Protein AF-A0A8B6BQ21-F1 (afdb_monomer)

Radius of gyration: 28.45 Å; Cα contacts (8 Å, |Δi|>4): 346; chains: 1; bounding box: 55×52×78 Å

InterPro domains:
  IPR000571 Zinc finger, CCCH-type [PS50103] (100-128)

Structure (mmCIF, N/CA/C/O backbone):
data_AF-A0A8B6BQ21-F1
#
_entry.id   AF-A0A8B6BQ21-F1
#
loop_
_atom_site.group_PDB
_atom_site.id
_atom_site.type_symbol
_atom_site.label_atom_id
_atom_site.label_alt_id
_atom_site.label_comp_id
_atom_site.label_asym_id
_atom_site.label_entity_id
_atom_site.label_seq_id
_atom_site.pdbx_PDB_ins_code
_atom_site.Cartn_x
_atom_site.Cartn_y
_atom_site.Cartn_z
_atom_site.occupancy
_atom_site.B_iso_or_equiv
_atom_site.auth_seq_id
_atom_site.auth_comp_id
_atom_site.auth_asym_id
_atom_site.auth_atom_id
_atom_site.pdbx_PDB_model_num
ATOM 1 N N . ALA A 1 1 ? -13.866 -18.174 23.672 1.00 59.56 1 ALA A N 1
ATOM 2 C CA . ALA A 1 1 ? -14.665 -16.962 23.942 1.00 59.56 1 ALA A CA 1
ATOM 3 C C . ALA A 1 1 ? -16.094 -17.328 24.357 1.00 59.56 1 ALA A C 1
ATOM 5 O O . ALA A 1 1 ? -16.694 -18.192 23.729 1.00 59.56 1 ALA A O 1
ATOM 6 N N . THR A 1 2 ? -16.643 -16.671 25.384 1.00 74.62 2 THR A N 1
ATOM 7 C CA . THR A 1 2 ? -17.992 -16.917 25.958 1.00 74.62 2 THR A CA 1
ATOM 8 C C . THR A 1 2 ? -19.104 -16.117 25.250 1.00 74.62 2 THR A C 1
ATOM 10 O O . THR A 1 2 ? -20.215 -15.981 25.756 1.00 74.62 2 THR A O 1
ATOM 13 N N . ASP A 1 3 ? -18.819 -15.568 24.064 1.00 83.31 3 ASP A N 1
ATOM 14 C CA . ASP A 1 3 ? -19.678 -14.594 23.371 1.00 83.31 3 ASP A CA 1
ATOM 15 C C . ASP A 1 3 ? -21.062 -15.127 22.999 1.00 83.31 3 ASP A C 1
ATOM 17 O O . ASP A 1 3 ? -22.027 -14.365 22.994 1.00 83.31 3 ASP A O 1
ATOM 21 N N . GLY A 1 4 ? -21.170 -16.428 22.715 1.00 82.62 4 GLY A N 1
ATOM 22 C CA . GLY A 1 4 ? -22.443 -17.069 22.376 1.00 82.62 4 GLY A CA 1
ATOM 23 C C . GLY A 1 4 ? -23.450 -17.070 23.528 1.00 82.62 4 GLY A C 1
ATOM 24 O O . GLY A 1 4 ? -24.649 -17.107 23.284 1.00 82.62 4 GLY A O 1
ATOM 25 N N . SER A 1 5 ? -22.980 -16.974 24.774 1.00 84.00 5 SER A N 1
ATOM 26 C CA . SER A 1 5 ? -23.841 -17.019 25.959 1.00 84.00 5 SER A CA 1
ATOM 27 C C . SER A 1 5 ? -24.333 -15.638 26.393 1.00 84.00 5 SER A C 1
ATOM 29 O O . SER A 1 5 ? -25.352 -15.547 27.068 1.00 84.00 5 SER A O 1
ATOM 31 N N . ILE A 1 6 ? -23.644 -14.557 26.006 1.00 83.56 6 ILE A N 1
ATOM 32 C CA . ILE A 1 6 ? -23.925 -13.185 26.473 1.00 83.56 6 ILE A CA 1
ATOM 33 C C . ILE A 1 6 ? -25.391 -12.766 26.265 1.00 83.56 6 ILE A C 1
ATOM 35 O O . ILE A 1 6 ? -25.989 -12.283 27.229 1.00 83.56 6 ILE A O 1
ATOM 39 N N . PRO A 1 7 ? -26.021 -12.991 25.091 1.00 81.31 7 PRO A N 1
ATOM 40 C CA . PRO A 1 7 ? -27.421 -12.613 24.882 1.00 81.31 7 PRO A CA 1
ATOM 41 C C . PRO A 1 7 ? -28.401 -13.319 25.831 1.00 81.31 7 PRO A C 1
ATOM 43 O O . PRO A 1 7 ? -29.474 -12.791 26.103 1.00 81.31 7 PRO A O 1
ATOM 46 N N . HIS A 1 8 ? -28.034 -14.497 26.342 1.00 85.69 8 HIS A N 1
ATOM 47 C CA . HIS A 1 8 ? -28.877 -15.320 27.210 1.00 85.69 8 HIS A CA 1
ATOM 48 C C . HIS A 1 8 ? -28.693 -15.021 28.702 1.00 85.69 8 HIS A C 1
ATOM 50 O O . HIS A 1 8 ? -29.512 -15.442 29.514 1.00 85.69 8 HIS A O 1
ATOM 56 N N . LEU A 1 9 ? -27.625 -14.311 29.079 1.00 85.06 9 LEU A N 1
ATOM 57 C CA . LEU A 1 9 ? -27.298 -14.034 30.480 1.00 85.06 9 LEU A CA 1
ATOM 58 C C . LEU A 1 9 ? -28.033 -12.806 31.040 1.00 85.06 9 LEU A C 1
ATOM 60 O O . LEU A 1 9 ? -28.038 -12.616 32.252 1.00 85.06 9 LEU A O 1
ATOM 64 N N . TYR A 1 10 ? -28.637 -11.971 30.183 1.00 85.25 10 TYR A N 1
ATOM 65 C CA . TYR A 1 10 ? -29.363 -10.745 30.562 1.00 85.25 10 TYR A CA 1
ATOM 66 C C . TYR A 1 10 ? -28.585 -9.801 31.506 1.00 85.25 10 TYR A C 1
ATOM 68 O O . TYR A 1 10 ? -29.173 -9.025 32.262 1.00 85.25 10 TYR A O 1
ATOM 76 N N . ILE A 1 11 ? -27.250 -9.839 31.452 1.00 89.19 11 ILE A N 1
ATOM 77 C CA . ILE A 1 11 ? -26.377 -8.952 32.226 1.00 89.19 11 ILE A CA 1
ATOM 78 C C . ILE A 1 11 ? -26.377 -7.584 31.547 1.00 89.19 11 ILE A C 1
ATOM 80 O O . ILE A 1 11 ? -26.062 -7.478 30.368 1.00 89.19 11 ILE A O 1
ATOM 84 N N . ASN A 1 12 ? -26.724 -6.534 32.287 1.00 90.88 12 ASN A N 1
ATOM 85 C CA . ASN A 1 12 ? -26.723 -5.144 31.806 1.00 90.88 12 ASN A CA 1
ATOM 86 C C . ASN A 1 12 ? -26.352 -4.119 32.900 1.00 90.88 12 ASN A C 1
ATOM 88 O O . ASN A 1 12 ? -26.408 -2.916 32.657 1.00 90.88 12 ASN A O 1
ATOM 92 N N . ASN A 1 13 ? -25.991 -4.585 34.102 1.00 90.81 13 ASN A N 1
ATOM 93 C CA . ASN A 1 13 ? -25.587 -3.782 35.260 1.00 90.81 13 ASN A CA 1
ATOM 94 C C . ASN A 1 13 ? -24.117 -3.999 35.663 1.00 90.81 13 ASN A C 1
ATOM 96 O O . ASN A 1 13 ? -23.739 -3.635 36.778 1.00 90.81 13 ASN A O 1
ATOM 100 N N . ALA A 1 14 ? -23.293 -4.595 34.797 1.00 93.00 14 ALA A N 1
ATOM 101 C CA . ALA A 1 14 ? -21.871 -4.770 35.071 1.00 93.00 14 ALA A CA 1
ATOM 102 C C . ALA A 1 14 ? -21.186 -3.403 35.186 1.00 93.00 14 ALA A C 1
ATOM 104 O O . ALA A 1 14 ? -21.431 -2.516 34.375 1.00 93.00 14 ALA A O 1
ATOM 105 N N . THR A 1 15 ? -20.315 -3.236 36.176 1.00 92.56 15 THR A N 1
ATOM 106 C CA . THR A 1 15 ? -19.519 -2.010 36.353 1.00 92.56 15 THR A CA 1
ATOM 107 C C . THR A 1 15 ? -18.165 -2.101 35.652 1.00 92.56 15 THR A C 1
ATOM 109 O O . THR A 1 15 ? -17.602 -1.083 35.258 1.00 92.56 15 THR A O 1
ATOM 112 N N . THR A 1 16 ? -17.674 -3.326 35.441 1.00 93.50 16 THR A N 1
ATOM 113 C CA . THR A 1 16 ? -16.378 -3.601 34.822 1.00 93.50 16 THR A CA 1
ATOM 114 C C . THR A 1 16 ? -16.477 -4.753 33.830 1.00 93.50 16 THR A C 1
ATOM 116 O O . THR A 1 16 ? -17.093 -5.778 34.123 1.00 93.50 16 THR A O 1
ATOM 119 N N . ILE A 1 17 ? -15.815 -4.616 32.681 1.00 93.31 17 ILE A N 1
ATOM 120 C CA . ILE A 1 17 ? -15.591 -5.706 31.722 1.00 93.31 17 ILE A CA 1
ATOM 121 C C . ILE A 1 17 ? -14.093 -5.854 31.481 1.00 93.31 17 ILE A C 1
ATOM 123 O O . ILE A 1 17 ? -13.399 -4.864 31.267 1.00 93.31 17 ILE A O 1
ATOM 127 N N . ILE A 1 18 ? -13.604 -7.094 31.468 1.00 93.00 18 ILE A N 1
ATOM 128 C CA . ILE A 1 18 ? -12.223 -7.418 31.104 1.00 93.00 18 ILE A CA 1
ATOM 129 C C . ILE A 1 18 ? -12.245 -8.241 29.817 1.00 93.00 18 ILE A C 1
ATOM 131 O O . ILE A 1 18 ? -12.784 -9.346 29.773 1.00 93.00 18 ILE A O 1
ATOM 135 N N . HIS A 1 19 ? -11.659 -7.694 28.760 1.00 90.62 19 HIS A N 1
ATOM 136 C CA . HIS A 1 19 ? -11.469 -8.358 27.480 1.00 90.62 19 HIS A CA 1
ATOM 137 C C . HIS A 1 19 ? -10.100 -9.043 27.497 1.00 90.62 19 HIS A C 1
ATOM 139 O O . HIS A 1 19 ? -9.080 -8.383 27.313 1.00 90.62 19 HIS A O 1
ATOM 145 N N . TYR A 1 20 ? -10.084 -10.354 27.758 1.00 86.75 20 TYR A N 1
ATOM 146 C CA . TYR A 1 20 ? -8.868 -11.169 27.640 1.00 86.75 20 TYR A CA 1
ATOM 147 C C . TYR A 1 20 ? -8.461 -11.385 26.176 1.00 86.75 20 TYR A C 1
ATOM 149 O O . TYR A 1 20 ? -7.281 -11.360 25.852 1.00 86.75 20 TYR A O 1
ATOM 157 N N . ASP A 1 21 ? -9.450 -11.554 25.298 1.00 82.38 21 ASP A N 1
ATOM 158 C CA . ASP A 1 21 ? -9.293 -11.560 23.848 1.00 82.38 21 ASP A CA 1
ATOM 159 C C . ASP A 1 21 ? -10.139 -10.447 23.222 1.00 82.38 21 ASP A C 1
ATOM 161 O O . ASP A 1 21 ? -11.092 -9.937 23.829 1.00 82.38 21 ASP A O 1
ATOM 165 N N . LEU A 1 22 ? -9.814 -10.082 21.983 1.00 82.88 22 LEU A N 1
ATOM 166 C CA . LEU A 1 22 ? -10.709 -9.279 21.165 1.00 82.88 22 LEU A CA 1
ATOM 167 C C . LEU A 1 22 ? -11.552 -10.191 20.284 1.00 82.88 22 LEU A C 1
ATOM 169 O O . LEU A 1 22 ? -11.013 -11.087 19.635 1.00 82.88 22 LEU A O 1
ATOM 173 N N . PRO A 1 23 ? -12.872 -9.967 20.230 1.00 84.12 23 PRO A N 1
ATOM 174 C CA . PRO A 1 23 ? -13.714 -10.745 19.353 1.00 84.12 23 PRO A CA 1
ATOM 175 C C . PRO A 1 23 ? -13.426 -10.397 17.889 1.00 84.12 23 PRO A C 1
ATOM 177 O O . PRO A 1 23 ? -13.088 -9.264 17.547 1.00 84.12 23 PRO A O 1
ATOM 180 N N . ASP A 1 24 ? -13.671 -11.370 17.018 1.00 82.88 24 ASP A N 1
ATOM 181 C CA . ASP A 1 24 ? -13.516 -11.280 15.559 1.00 82.88 24 ASP A CA 1
ATOM 182 C C . ASP A 1 24 ? -14.398 -10.218 14.869 1.00 82.88 24 ASP A C 1
ATOM 184 O O . ASP A 1 24 ? -14.244 -9.945 13.679 1.00 82.88 24 ASP A O 1
ATOM 188 N N . SER A 1 25 ? -15.348 -9.618 15.589 1.00 85.50 25 SER A N 1
ATOM 189 C CA . SER A 1 25 ? -16.334 -8.705 15.023 1.00 85.50 25 SER A CA 1
ATOM 190 C C . SER A 1 25 ? -16.730 -7.596 15.991 1.00 85.50 25 SER A C 1
ATOM 192 O O . SER A 1 25 ? -16.887 -7.785 17.202 1.00 85.50 25 SER A O 1
ATOM 194 N N . LYS A 1 26 ? -16.984 -6.413 15.419 1.00 85.75 26 LYS A N 1
ATOM 195 C CA . LYS A 1 26 ? -17.479 -5.237 16.152 1.00 85.75 26 LYS A CA 1
ATOM 196 C C . LYS A 1 26 ? -18.798 -5.521 16.871 1.00 85.75 26 LYS A C 1
ATOM 198 O O . LYS A 1 26 ? -19.009 -5.000 17.959 1.00 85.75 26 LYS A O 1
ATOM 203 N N . THR A 1 27 ? -19.656 -6.357 16.287 1.00 89.25 27 THR A N 1
ATOM 204 C CA . THR A 1 27 ? -20.939 -6.752 16.878 1.00 89.25 27 THR A CA 1
ATOM 205 C C . THR A 1 27 ? -20.737 -7.506 18.186 1.00 89.25 27 THR A C 1
ATOM 207 O O . THR A 1 27 ? -21.313 -7.125 19.198 1.00 89.25 27 THR A O 1
ATOM 210 N N . LYS A 1 28 ? -19.860 -8.518 18.213 1.00 90.00 28 LYS A N 1
ATOM 211 C CA . LYS A 1 28 ? -19.540 -9.247 19.449 1.00 90.00 28 LYS A CA 1
ATOM 212 C C . LYS A 1 28 ? -18.896 -8.332 20.493 1.00 90.00 28 LYS A C 1
ATOM 214 O O . LYS A 1 28 ? -19.266 -8.396 21.661 1.00 90.00 28 LYS A O 1
ATOM 219 N N . PHE A 1 29 ? -18.001 -7.430 20.078 1.00 89.75 29 PHE A N 1
ATOM 220 C CA . PHE A 1 29 ? -17.426 -6.431 20.987 1.00 89.75 29 PHE A CA 1
ATOM 221 C C . PHE A 1 29 ? -18.508 -5.524 21.595 1.00 89.75 29 PHE A C 1
ATOM 223 O O . PHE A 1 29 ? -18.533 -5.316 22.805 1.00 89.75 29 PHE A O 1
ATOM 230 N N . GLY A 1 30 ? -19.437 -5.033 20.772 1.00 90.25 30 GLY A N 1
ATOM 231 C CA . GLY A 1 30 ? -20.580 -4.234 21.212 1.00 90.25 30 GLY A CA 1
ATOM 232 C C . GLY A 1 30 ? -21.509 -4.994 22.159 1.00 90.25 30 GLY A C 1
ATOM 233 O O . GLY A 1 30 ? -21.928 -4.440 23.171 1.00 90.25 30 GLY A O 1
ATOM 234 N N . ASN A 1 31 ? -21.763 -6.278 21.892 1.00 90.94 31 ASN A N 1
ATOM 235 C CA . ASN A 1 31 ? -22.556 -7.133 22.776 1.00 90.94 31 ASN A CA 1
ATOM 236 C C . ASN A 1 31 ? -21.898 -7.280 24.150 1.00 90.94 31 ASN A C 1
ATOM 238 O O . ASN A 1 31 ? -22.592 -7.156 25.155 1.00 90.94 31 ASN A O 1
ATOM 242 N N . ARG A 1 32 ? -20.569 -7.459 24.214 1.00 91.88 32 ARG A N 1
ATOM 243 C CA . ARG A 1 32 ? -19.839 -7.422 25.493 1.00 91.88 32 ARG A CA 1
ATOM 244 C C . ARG A 1 32 ? -20.083 -6.088 26.197 1.00 91.88 32 ARG A C 1
ATOM 246 O O . ARG A 1 32 ? -20.540 -6.080 27.331 1.00 91.88 32 ARG A O 1
ATOM 253 N N . MET A 1 33 ? -19.870 -4.968 25.505 1.00 90.88 33 MET A N 1
ATOM 254 C CA . MET A 1 33 ? -20.064 -3.625 26.068 1.00 90.88 33 MET A CA 1
ATOM 255 C C . MET A 1 33 ? -21.487 -3.403 26.607 1.00 90.88 33 MET A C 1
ATOM 257 O O . MET A 1 33 ? -21.642 -2.807 27.672 1.00 90.88 33 MET A O 1
ATOM 261 N N . SER A 1 34 ? -22.515 -3.958 25.951 1.00 91.19 34 SER A N 1
ATOM 262 C CA . SER A 1 34 ? -23.918 -3.843 26.380 1.00 91.19 34 SER A CA 1
ATOM 263 C C . SER A 1 34 ? -24.178 -4.329 27.813 1.00 91.19 34 SER A C 1
ATOM 265 O O . SER A 1 34 ? -25.114 -3.846 28.458 1.00 91.19 34 SER A O 1
ATOM 267 N N . CYS A 1 35 ? -23.301 -5.178 28.363 1.00 92.06 35 CYS A N 1
ATOM 268 C CA . CYS A 1 35 ? -23.363 -5.607 29.757 1.00 92.06 35 CYS A CA 1
ATOM 269 C C . CYS A 1 35 ? -23.231 -4.456 30.770 1.00 92.06 35 CYS A C 1
ATOM 271 O O . CYS A 1 35 ? -23.641 -4.625 31.915 1.00 92.06 35 CYS A O 1
ATOM 273 N N . MET A 1 36 ? -22.702 -3.295 30.369 1.00 92.44 36 MET A N 1
ATOM 274 C CA . MET A 1 36 ? -22.597 -2.087 31.206 1.00 92.44 36 MET A CA 1
ATOM 275 C C . MET A 1 36 ? -23.685 -1.041 30.906 1.00 92.44 36 MET A C 1
ATOM 277 O O . MET A 1 36 ? -23.618 0.073 31.420 1.00 92.44 36 MET A O 1
ATOM 281 N N . SER A 1 37 ? -24.673 -1.359 30.062 1.00 90.38 37 SER A N 1
ATOM 282 C CA . SER A 1 37 ? -25.603 -0.368 29.494 1.00 90.38 37 S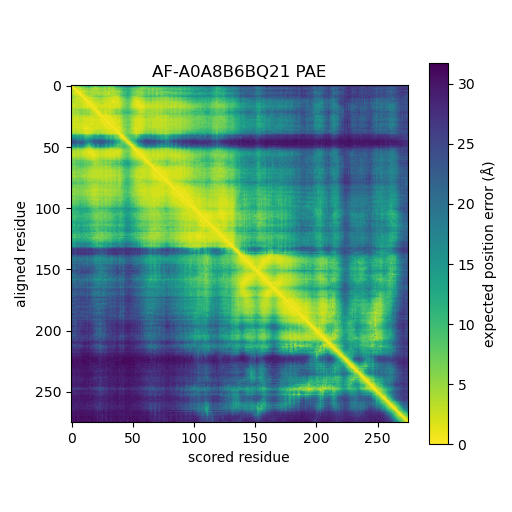ER A CA 1
ATOM 283 C C . SER A 1 37 ? -26.412 0.435 30.516 1.00 90.38 37 SER A C 1
ATOM 285 O O . SER A 1 37 ? -26.695 1.600 30.250 1.00 90.38 37 SER A O 1
ATOM 287 N N . ARG A 1 38 ? -26.733 -0.117 31.696 1.00 89.00 38 ARG A N 1
ATOM 288 C CA . ARG A 1 38 ? -27.418 0.633 32.772 1.00 89.00 38 ARG A CA 1
ATOM 289 C C . ARG A 1 38 ? -26.582 1.764 33.369 1.00 89.00 38 ARG A C 1
ATOM 291 O O . ARG A 1 38 ? -27.151 2.667 33.966 1.00 89.00 38 ARG A O 1
ATOM 298 N N . HIS A 1 39 ? -25.263 1.717 33.206 1.00 87.50 39 HIS A N 1
ATOM 299 C CA . HIS A 1 39 ? -24.340 2.741 33.700 1.00 87.50 39 HIS A CA 1
ATOM 300 C C . HIS A 1 39 ? -23.916 3.723 32.605 1.00 87.50 39 HIS A C 1
ATOM 302 O O . HIS A 1 39 ? -23.082 4.592 32.841 1.00 87.50 39 HIS A O 1
ATOM 308 N N . TYR A 1 40 ? -24.440 3.595 31.384 1.00 86.44 40 TYR A N 1
ATOM 309 C CA . TYR A 1 40 ? -24.166 4.571 30.334 1.00 86.44 40 TYR A CA 1
ATOM 310 C C . TYR A 1 40 ? -24.917 5.865 30.601 1.00 86.44 40 TYR A C 1
ATOM 312 O O . TYR A 1 40 ? -26.056 5.857 31.061 1.00 86.44 40 TYR A O 1
ATOM 320 N N . TRP A 1 41 ? -24.252 6.984 30.314 1.00 74.00 41 TRP A N 1
ATOM 321 C CA . TRP A 1 41 ? -24.815 8.313 30.502 1.00 74.00 41 TRP A CA 1
ATOM 322 C C . TRP A 1 41 ? -26.156 8.440 29.774 1.00 74.00 41 TRP A C 1
ATOM 324 O O . TRP A 1 41 ? -26.222 8.346 28.545 1.00 74.00 41 TRP A O 1
ATOM 334 N N . ASN A 1 42 ? -27.224 8.659 30.537 1.00 69.12 42 ASN A N 1
ATOM 335 C CA . ASN A 1 42 ? -28.552 8.868 29.994 1.00 69.12 42 ASN A CA 1
ATOM 336 C C . ASN A 1 42 ? -28.831 10.372 29.914 1.00 69.12 42 ASN A C 1
ATOM 338 O O . ASN A 1 42 ? -29.084 11.030 30.918 1.00 69.12 42 ASN A O 1
ATOM 342 N N . PHE A 1 43 ? -28.816 10.923 28.697 1.00 63.69 43 PHE A N 1
ATOM 343 C CA . PHE A 1 43 ? -29.075 12.349 28.454 1.00 63.69 43 PHE A CA 1
ATOM 344 C C . PHE A 1 43 ? -30.472 12.819 28.908 1.00 63.69 43 PHE A C 1
ATOM 346 O O . PHE A 1 43 ? -30.699 14.027 28.991 1.00 63.69 43 PHE A O 1
ATOM 353 N N . LEU A 1 44 ? -31.397 11.888 29.175 1.00 65.00 44 LEU A N 1
ATOM 354 C CA . LEU A 1 44 ? -32.774 12.170 29.586 1.00 65.00 44 LEU A CA 1
ATOM 355 C C . LEU A 1 44 ? -32.934 12.341 31.104 1.00 65.00 44 LEU A C 1
ATOM 357 O O . LEU A 1 44 ? -33.887 12.981 31.535 1.00 65.00 44 LEU A O 1
ATOM 361 N N . THR A 1 45 ? -32.017 11.805 31.910 1.00 61.91 45 THR A N 1
ATOM 362 C CA . THR A 1 45 ? -32.066 11.851 33.381 1.00 61.91 45 THR A CA 1
ATOM 363 C C . THR A 1 45 ? -30.917 12.719 33.881 1.00 61.91 45 THR A C 1
ATOM 365 O O . THR A 1 45 ? -29.872 12.221 34.285 1.00 61.91 45 THR A O 1
ATOM 368 N N . LYS A 1 46 ? -31.080 14.042 33.768 1.00 55.09 46 LYS A N 1
ATOM 369 C CA . LYS A 1 46 ? -30.038 15.034 34.092 1.00 55.09 46 LYS A CA 1
ATOM 370 C C . LYS A 1 46 ? -29.760 15.211 35.594 1.00 55.09 46 LYS A C 1
ATOM 372 O O . LYS A 1 46 ? -28.812 15.916 35.922 1.00 55.09 46 LYS A O 1
ATOM 377 N N . ASP A 1 47 ? -30.538 14.570 36.467 1.00 53.62 47 ASP A N 1
ATOM 378 C CA . ASP A 1 47 ? -30.584 14.895 37.901 1.00 53.62 47 ASP A CA 1
ATOM 379 C C . ASP A 1 47 ? -29.968 13.833 38.832 1.00 53.62 47 ASP A C 1
ATOM 381 O O . ASP A 1 47 ? -29.932 14.037 40.043 1.00 53.62 47 ASP A O 1
ATOM 385 N N . GLU A 1 48 ? -29.446 12.719 38.308 1.00 61.38 48 GLU A N 1
ATOM 386 C CA . GLU A 1 48 ? -28.736 11.726 39.127 1.00 61.38 48 GLU A CA 1
ATOM 387 C C . GLU A 1 48 ? -27.221 11.861 38.929 1.00 61.38 48 GLU A C 1
ATOM 389 O O . GLU A 1 48 ? -26.694 11.621 37.840 1.00 61.38 48 GLU A O 1
ATOM 394 N N . GLU A 1 49 ? -26.503 12.242 39.992 1.00 59.47 49 GLU A N 1
ATOM 395 C CA . GLU A 1 49 ? -25.048 12.090 40.056 1.00 59.47 49 GLU A CA 1
ATOM 396 C C . GLU A 1 49 ? -24.700 10.632 39.745 1.00 59.47 49 GLU A C 1
ATOM 398 O O . GLU A 1 49 ? -25.066 9.705 40.472 1.00 59.47 49 GLU A O 1
ATOM 403 N N . GLN A 1 50 ? -24.001 10.415 38.632 1.00 63.69 50 GLN A N 1
ATOM 404 C CA . GLN A 1 50 ? -23.620 9.079 38.208 1.00 63.69 50 GLN A CA 1
ATOM 405 C C . GLN A 1 50 ? -22.564 8.528 39.178 1.00 63.69 50 GLN A C 1
ATOM 407 O O . GLN A 1 50 ? -21.374 8.803 39.051 1.00 63.69 50 GLN A O 1
ATOM 412 N N . SER A 1 51 ? -23.010 7.757 40.173 1.00 69.62 51 SER A N 1
ATOM 413 C CA . SER A 1 51 ? -22.159 7.237 41.254 1.00 69.62 51 SER A CA 1
ATOM 414 C C . SER A 1 51 ? -21.102 6.230 40.772 1.00 69.62 51 SER A C 1
ATOM 416 O O . SER A 1 51 ? -20.093 6.021 41.447 1.00 69.62 51 SER A O 1
ATOM 418 N N . VAL A 1 52 ? -21.306 5.614 39.602 1.00 81.94 52 VAL A N 1
ATOM 419 C CA . VAL A 1 52 ? -20.449 4.546 39.073 1.00 81.94 52 VAL A CA 1
ATOM 420 C C . VAL A 1 52 ? -20.013 4.855 37.646 1.00 81.94 52 VAL A C 1
ATOM 422 O O . VAL A 1 52 ? -20.841 5.016 36.754 1.00 81.94 52 VAL A O 1
ATOM 425 N N . ILE A 1 53 ? -18.697 4.868 37.421 1.00 85.69 53 ILE A N 1
ATOM 426 C CA . ILE A 1 53 ? -18.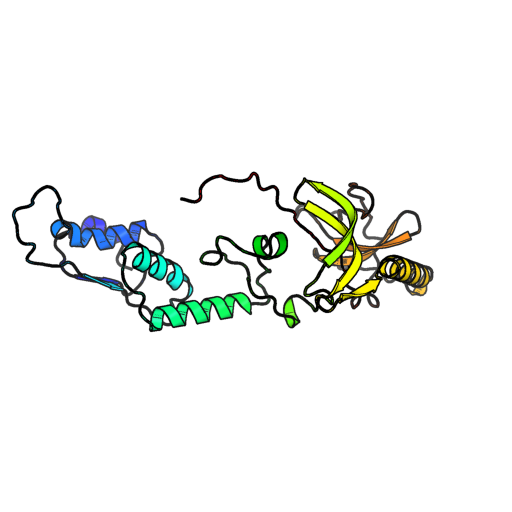091 5.013 36.093 1.00 85.69 53 ILE A CA 1
ATOM 427 C C . ILE A 1 53 ? -17.824 3.609 35.524 1.00 85.69 53 ILE A C 1
ATOM 429 O O . ILE A 1 53 ? -16.935 2.913 36.028 1.00 85.69 53 ILE A O 1
ATOM 433 N N . PRO A 1 54 ? -18.557 3.159 34.488 1.00 89.69 54 PRO A N 1
ATOM 434 C CA . PRO A 1 54 ? -18.330 1.844 33.903 1.00 89.69 54 PRO A CA 1
ATOM 435 C C . PRO A 1 54 ? -16.970 1.785 33.200 1.00 89.69 54 PRO A C 1
ATOM 437 O O . PRO A 1 54 ? -16.631 2.670 32.412 1.00 89.69 54 PRO A O 1
ATOM 440 N N . THR A 1 55 ? -16.195 0.730 33.457 1.00 90.69 55 THR A N 1
ATOM 441 C CA . THR A 1 55 ? -14.816 0.606 32.959 1.00 90.69 55 THR A CA 1
ATOM 442 C C . THR A 1 55 ? -14.618 -0.665 32.132 1.00 90.69 55 THR A C 1
ATOM 444 O O . THR A 1 55 ? -14.923 -1.772 32.568 1.00 90.69 55 THR A O 1
ATOM 447 N N . SER A 1 56 ? -14.063 -0.523 30.926 1.00 91.38 56 SER A N 1
ATOM 448 C CA . SER A 1 56 ? -13.655 -1.647 30.074 1.00 91.38 56 SER A CA 1
ATOM 449 C C . SER A 1 56 ? -12.130 -1.726 30.023 1.00 91.38 56 SER A C 1
ATOM 451 O O . SER A 1 56 ? -11.465 -0.764 29.638 1.00 91.38 56 SER A O 1
ATOM 453 N N . TYR A 1 57 ? -11.583 -2.877 30.408 1.00 91.50 57 TYR A N 1
ATOM 454 C CA . TYR A 1 57 ? -10.163 -3.196 30.310 1.00 91.50 57 TYR A CA 1
ATOM 455 C C . TYR A 1 57 ? -9.929 -4.102 29.110 1.00 91.50 57 TYR A C 1
ATOM 457 O O . TYR A 1 57 ? -10.536 -5.165 29.009 1.00 91.50 57 TYR A O 1
ATOM 465 N N . ILE A 1 58 ? -9.027 -3.707 28.216 1.00 90.56 58 ILE A N 1
ATOM 466 C CA . ILE A 1 58 ? -8.603 -4.527 27.080 1.00 90.56 58 ILE A CA 1
ATOM 467 C C . ILE A 1 58 ? -7.187 -5.006 27.363 1.00 90.56 58 ILE A C 1
ATOM 469 O O . ILE A 1 58 ? -6.274 -4.190 27.484 1.00 90.56 58 ILE A O 1
ATOM 473 N N . LEU A 1 59 ? -7.016 -6.320 27.491 1.00 89.38 59 LEU A N 1
ATOM 474 C CA . LEU A 1 59 ? -5.702 -6.932 27.610 1.00 89.38 59 LEU A CA 1
ATOM 475 C C . LEU A 1 59 ? -5.121 -7.102 26.207 1.00 89.38 59 LEU A C 1
ATOM 477 O O . LEU A 1 59 ? -5.781 -7.615 25.307 1.00 89.38 59 LEU A O 1
ATOM 481 N N . ILE A 1 60 ? -3.898 -6.615 26.023 1.00 87.06 60 ILE A N 1
ATOM 482 C CA . ILE A 1 60 ? -3.189 -6.640 24.746 1.00 87.06 60 ILE A CA 1
ATOM 483 C C . ILE A 1 60 ? -1.840 -7.296 24.993 1.00 87.06 60 ILE A C 1
ATOM 485 O O . ILE A 1 60 ? -1.117 -6.912 25.912 1.00 87.06 60 ILE A O 1
ATOM 489 N N . THR A 1 61 ? -1.520 -8.279 24.164 1.00 85.38 61 THR A N 1
ATOM 490 C CA . THR A 1 61 ? -0.243 -8.997 24.172 1.00 85.38 61 THR A CA 1
ATOM 491 C C . THR A 1 61 ? 0.510 -8.732 22.875 1.00 85.38 61 THR A C 1
ATOM 493 O O . THR A 1 61 ? -0.069 -8.262 21.895 1.00 85.38 61 THR A O 1
ATOM 496 N N . GLU A 1 62 ? 1.797 -9.069 22.838 1.00 81.19 62 GLU A N 1
ATOM 497 C CA . GLU A 1 62 ? 2.629 -8.941 21.633 1.00 81.19 62 GLU A CA 1
ATOM 498 C C . GLU A 1 62 ? 2.071 -9.731 20.439 1.00 81.19 62 GLU A C 1
ATOM 500 O O . GLU A 1 62 ? 2.219 -9.310 19.299 1.00 81.19 62 GLU A O 1
ATOM 505 N N . GLU A 1 63 ? 1.332 -10.812 20.692 1.00 81.19 63 GLU A N 1
ATOM 506 C CA . GLU A 1 63 ? 0.665 -11.625 19.667 1.00 81.19 63 GLU A CA 1
ATOM 507 C C . GLU A 1 63 ? -0.548 -10.923 19.029 1.00 81.19 63 GLU A C 1
ATOM 509 O O . GLU A 1 63 ? -1.003 -11.296 17.950 1.00 81.19 63 GLU A O 1
ATOM 514 N N . SER A 1 64 ? -1.059 -9.850 19.641 1.00 80.19 64 SER A N 1
ATOM 515 C CA . SER A 1 64 ? -2.276 -9.149 19.204 1.00 80.19 64 SER A CA 1
ATOM 516 C C . SER A 1 64 ? -2.057 -8.190 18.019 1.00 80.19 64 SER A C 1
ATOM 518 O O . SER A 1 64 ? -2.895 -7.314 17.769 1.00 80.19 64 SER A O 1
ATOM 520 N N . THR A 1 65 ? -0.948 -8.328 17.278 1.00 77.44 65 THR A N 1
ATOM 521 C CA . THR A 1 65 ? -0.511 -7.384 16.230 1.00 77.44 65 THR A CA 1
ATOM 522 C C . THR A 1 65 ? -1.592 -7.089 15.189 1.00 77.44 65 THR A C 1
ATOM 524 O O . THR A 1 65 ? -1.786 -5.931 14.820 1.00 77.44 65 THR A O 1
ATOM 527 N N . GLU A 1 66 ? -2.362 -8.088 14.756 1.00 77.12 66 GLU A N 1
ATOM 528 C CA . GLU A 1 66 ? -3.406 -7.921 13.735 1.00 77.12 66 GLU A CA 1
ATOM 529 C C . GLU A 1 66 ? -4.556 -7.012 14.195 1.00 77.12 66 GLU A C 1
ATOM 531 O O . GLU A 1 66 ? -5.091 -6.217 13.416 1.00 77.12 66 GLU A O 1
ATOM 536 N N . THR A 1 67 ? -4.899 -7.071 15.483 1.00 81.19 67 THR A N 1
ATOM 537 C CA . THR A 1 67 ? -6.021 -6.320 16.071 1.00 81.19 67 THR A CA 1
ATOM 538 C C . THR A 1 67 ? -5.630 -4.923 16.546 1.00 81.19 67 THR A C 1
ATOM 540 O O . THR A 1 67 ? -6.503 -4.070 16.728 1.00 81.19 67 THR A O 1
ATOM 543 N N . VAL A 1 68 ? -4.326 -4.660 16.680 1.00 86.19 68 VAL A N 1
ATOM 544 C CA . VAL A 1 68 ? -3.774 -3.447 17.295 1.00 86.19 68 VAL A CA 1
ATOM 545 C C . VAL A 1 68 ? -4.249 -2.156 16.610 1.00 86.19 68 VAL A C 1
ATOM 547 O O . VAL A 1 68 ? -4.605 -1.195 17.289 1.00 86.19 68 VAL A O 1
ATOM 550 N N . ASP A 1 69 ? -4.386 -2.150 15.278 1.00 83.62 69 ASP A N 1
ATOM 551 C CA . ASP A 1 69 ? -4.936 -1.011 14.523 1.00 83.62 69 ASP A CA 1
ATOM 552 C C . ASP A 1 69 ? -6.382 -0.706 14.908 1.00 83.62 69 ASP A C 1
ATOM 554 O O . ASP A 1 69 ? -6.794 0.452 15.005 1.00 83.62 69 ASP A O 1
ATOM 558 N N . THR A 1 70 ? -7.178 -1.759 15.088 1.00 84.56 70 THR A N 1
ATOM 559 C CA . THR A 1 70 ? -8.604 -1.641 15.393 1.00 84.56 70 THR A CA 1
ATOM 560 C C . THR A 1 70 ? -8.797 -1.069 16.791 1.00 84.56 70 THR A C 1
ATOM 562 O O . THR A 1 70 ? -9.641 -0.193 16.981 1.00 84.56 70 THR A O 1
ATOM 565 N N . ILE A 1 71 ? -7.980 -1.508 17.752 1.00 88.06 71 ILE A N 1
ATOM 566 C CA . ILE A 1 71 ? -7.981 -0.981 19.120 1.00 88.06 71 ILE A CA 1
ATOM 567 C C . ILE A 1 71 ? -7.558 0.481 19.123 1.00 88.06 71 ILE A C 1
ATOM 569 O O . ILE A 1 71 ? -8.240 1.319 19.705 1.00 88.06 71 ILE A O 1
ATOM 573 N N . SER A 1 72 ? -6.468 0.810 18.436 1.00 87.56 72 SER A N 1
ATOM 574 C CA . SER A 1 72 ? -5.970 2.180 18.361 1.00 87.56 72 SER A CA 1
ATOM 575 C C . SER A 1 72 ? -7.022 3.126 17.783 1.00 87.56 72 SER A C 1
ATOM 577 O O . SER A 1 72 ? -7.285 4.180 18.357 1.00 87.56 72 SER A O 1
ATOM 579 N N . LYS A 1 73 ? -7.726 2.713 16.721 1.00 85.25 73 LYS A N 1
ATOM 580 C CA . LYS A 1 73 ? -8.862 3.465 16.159 1.00 85.25 73 LYS A CA 1
ATOM 581 C C . LYS A 1 73 ? -10.013 3.609 17.150 1.00 85.25 73 LYS A C 1
ATOM 583 O O . LYS A 1 73 ? -10.611 4.682 17.232 1.00 85.25 73 LYS A O 1
ATOM 588 N N . LEU A 1 74 ? -10.329 2.554 17.905 1.00 87.00 74 LEU A N 1
ATOM 589 C CA . LEU A 1 74 ? -11.349 2.605 18.950 1.00 87.00 74 LEU A CA 1
ATOM 590 C C . LEU A 1 74 ? -10.987 3.642 20.021 1.00 87.00 74 LEU A C 1
ATOM 592 O O . LEU A 1 74 ? -11.823 4.484 20.335 1.00 87.00 74 LEU A O 1
ATOM 596 N N . LEU A 1 75 ? -9.753 3.622 20.527 1.00 88.62 75 LEU A N 1
ATOM 597 C CA . LEU A 1 75 ? -9.278 4.555 21.552 1.00 88.62 75 LEU A CA 1
ATOM 598 C C . LEU A 1 75 ? -9.262 6.003 21.048 1.00 88.62 75 LEU A C 1
ATOM 600 O O . LEU A 1 75 ? -9.794 6.881 21.725 1.00 88.62 75 LEU A O 1
ATOM 604 N N . ILE A 1 76 ? -8.749 6.242 19.834 1.00 87.56 76 ILE A N 1
ATOM 605 C CA . ILE A 1 76 ? -8.737 7.573 19.203 1.00 87.56 76 ILE A CA 1
ATOM 606 C C . ILE A 1 76 ? -10.163 8.112 19.059 1.00 87.56 76 ILE A C 1
ATOM 608 O O . ILE A 1 76 ? -10.439 9.249 19.443 1.00 87.56 76 ILE A O 1
ATOM 612 N N . ARG A 1 77 ? -11.097 7.291 18.561 1.00 87.75 77 ARG A N 1
ATOM 613 C CA . ARG A 1 77 ? -12.507 7.682 18.411 1.00 87.75 77 ARG A CA 1
ATOM 614 C C . ARG A 1 77 ? -13.168 7.982 19.756 1.00 87.75 77 ARG A C 1
ATOM 616 O O . ARG A 1 77 ? -13.999 8.882 19.838 1.00 87.75 77 ARG A O 1
ATOM 623 N N . SER A 1 78 ? -12.774 7.263 20.801 1.00 85.50 78 SER A N 1
ATOM 624 C CA . SER A 1 78 ? -13.213 7.496 22.179 1.00 85.50 78 SER A CA 1
ATOM 625 C C . SER A 1 78 ? -12.483 8.657 22.866 1.00 85.50 78 SER A C 1
ATOM 627 O O . SER A 1 78 ? -12.690 8.873 24.056 1.00 85.50 78 SER A O 1
ATOM 629 N N . LYS A 1 79 ? -11.637 9.413 22.147 1.00 86.88 79 LYS A N 1
ATOM 630 C CA . LYS A 1 79 ? -10.814 10.516 22.679 1.00 86.88 79 LYS A CA 1
ATOM 631 C C . LYS A 1 79 ? -9.888 10.086 23.828 1.00 86.88 79 LYS A C 1
ATOM 633 O O . LYS A 1 79 ? -9.512 10.900 24.670 1.00 86.88 79 LYS A O 1
ATOM 638 N N . VAL A 1 80 ? -9.500 8.812 23.851 1.00 87.50 80 VAL A N 1
ATOM 639 C CA . VAL A 1 80 ? -8.553 8.251 24.819 1.00 87.50 80 VAL A CA 1
ATOM 640 C C . VAL A 1 80 ? -7.139 8.398 24.265 1.00 87.50 80 VAL A C 1
ATOM 642 O O . VAL A 1 80 ? -6.878 8.085 23.102 1.00 87.50 80 VAL A O 1
ATOM 645 N N . LYS A 1 81 ? -6.207 8.871 25.100 1.00 88.50 81 LYS A N 1
ATOM 646 C CA . LYS A 1 81 ? -4.786 8.934 24.735 1.00 88.50 81 LYS A CA 1
ATOM 647 C C . LYS A 1 81 ? -4.249 7.518 24.524 1.00 88.50 81 LYS A C 1
ATOM 649 O O . LYS A 1 81 ? -4.446 6.655 25.377 1.00 88.50 81 LYS A O 1
ATOM 654 N N . LEU A 1 82 ? -3.556 7.292 23.409 1.00 89.50 82 LEU A N 1
ATOM 655 C CA . LEU A 1 82 ? -2.913 6.008 23.145 1.00 89.50 82 LEU A CA 1
ATOM 656 C C . LEU A 1 82 ? -1.793 5.752 24.169 1.00 89.50 82 LEU A C 1
ATOM 658 O O . LEU A 1 82 ? -0.920 6.611 24.314 1.00 89.50 82 LEU A O 1
ATOM 662 N N . PRO A 1 83 ? -1.774 4.585 24.837 1.00 90.62 83 PRO A N 1
ATOM 663 C CA . PRO A 1 83 ? -0.636 4.171 25.648 1.00 90.62 83 PRO A CA 1
ATOM 664 C C . PRO A 1 83 ? 0.638 4.059 24.808 1.00 90.62 83 PRO A C 1
ATOM 666 O O . PRO A 1 83 ? 0.596 3.660 23.641 1.00 90.62 83 PRO A O 1
ATOM 669 N N . GLU A 1 84 ? 1.783 4.362 25.418 1.00 90.56 84 GLU A N 1
ATOM 670 C CA . GLU A 1 84 ? 3.077 4.341 24.733 1.00 90.56 84 GLU A CA 1
ATOM 671 C C . GLU A 1 84 ? 3.412 2.958 24.167 1.00 90.56 84 GLU A C 1
ATOM 673 O O . GLU A 1 84 ? 3.848 2.836 23.026 1.00 90.56 84 GLU A O 1
ATOM 678 N N . GLN A 1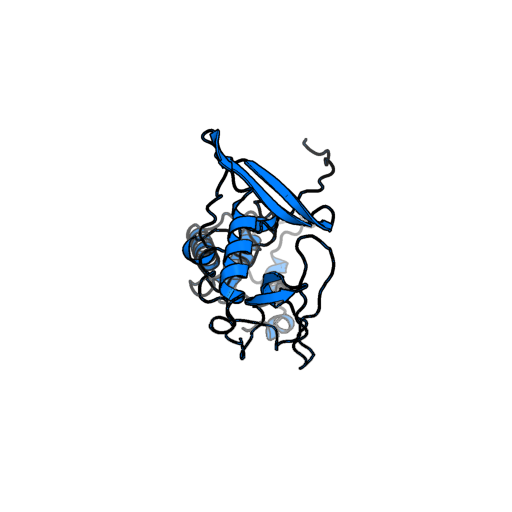 85 ? 3.128 1.911 24.935 1.00 90.06 85 GLN A N 1
ATOM 679 C CA . GLN A 1 85 ? 3.334 0.523 24.536 1.00 90.06 85 GLN A CA 1
ATOM 680 C C . GLN A 1 85 ? 2.524 0.189 23.277 1.00 90.06 85 GLN A C 1
ATOM 682 O O . GLN A 1 85 ? 3.037 -0.420 22.344 1.00 90.06 85 GLN A O 1
ATOM 687 N N . LEU A 1 86 ? 1.277 0.668 23.198 1.00 89.31 86 LEU A N 1
ATOM 688 C CA . LEU A 1 86 ? 0.419 0.453 22.033 1.00 89.31 86 LEU A CA 1
ATOM 689 C C . LEU A 1 86 ? 0.940 1.203 20.798 1.00 89.31 86 LEU A C 1
ATOM 691 O O . LEU A 1 86 ? 0.889 0.689 19.680 1.00 89.31 86 LEU A O 1
ATOM 695 N N . ARG A 1 87 ? 1.493 2.404 21.001 1.00 89.44 87 ARG A N 1
ATOM 696 C CA . ARG A 1 87 ? 2.153 3.185 19.947 1.00 89.44 87 ARG A CA 1
ATOM 697 C C . ARG A 1 87 ? 3.400 2.476 19.412 1.00 89.44 87 ARG A C 1
ATOM 699 O O . ARG A 1 87 ? 3.601 2.440 18.201 1.00 89.44 87 ARG A O 1
ATOM 706 N N . GLN A 1 88 ? 4.202 1.879 20.291 1.00 90.38 88 GLN A N 1
ATOM 707 C CA . GLN A 1 88 ? 5.378 1.093 19.908 1.00 90.38 88 GLN A CA 1
ATOM 708 C C . GLN A 1 88 ? 4.987 -0.173 19.136 1.00 90.38 88 GLN A C 1
ATOM 710 O O . GLN A 1 88 ? 5.582 -0.458 18.099 1.00 90.38 88 GLN A O 1
ATOM 715 N N . MET A 1 89 ? 3.935 -0.877 19.568 1.00 89.69 89 MET A N 1
ATOM 716 C CA . MET A 1 89 ? 3.402 -2.032 18.837 1.00 89.69 89 MET A CA 1
ATOM 717 C C . MET A 1 89 ? 2.930 -1.663 17.422 1.00 89.69 89 MET A C 1
ATOM 719 O O . MET A 1 89 ? 3.238 -2.375 16.467 1.00 89.69 89 MET A O 1
ATOM 723 N N . LEU A 1 90 ? 2.221 -0.537 17.263 1.00 88.44 90 LEU A N 1
ATOM 724 C CA . LEU A 1 90 ? 1.821 -0.018 15.947 1.00 88.44 90 LEU A CA 1
ATOM 725 C C . LEU A 1 90 ? 3.032 0.275 15.055 1.00 88.44 90 LEU A C 1
ATOM 727 O O . LEU A 1 90 ? 3.045 -0.100 13.883 1.00 88.44 90 LEU A O 1
ATOM 731 N N . ALA A 1 91 ? 4.053 0.937 15.605 1.00 87.94 91 ALA A N 1
ATOM 732 C CA . ALA A 1 91 ? 5.274 1.252 14.874 1.00 87.94 91 ALA A CA 1
ATOM 733 C C . ALA A 1 91 ? 6.002 -0.023 14.421 1.00 87.94 91 ALA A C 1
ATOM 735 O O . ALA A 1 91 ? 6.352 -0.136 13.247 1.00 87.94 91 ALA A O 1
ATOM 736 N N . GLY A 1 92 ? 6.152 -1.008 15.313 1.00 89.06 92 GLY A N 1
ATOM 737 C CA . GLY A 1 92 ? 6.772 -2.298 15.003 1.00 89.06 92 GLY A CA 1
ATOM 738 C C . GLY A 1 92 ? 6.008 -3.079 13.933 1.00 89.06 92 GLY A C 1
ATOM 739 O O . GLY A 1 92 ? 6.609 -3.571 12.979 1.00 89.06 92 GLY A O 1
ATOM 740 N N . ARG A 1 93 ? 4.671 -3.117 14.015 1.00 87.81 93 ARG A N 1
ATOM 741 C CA . ARG A 1 93 ? 3.826 -3.716 12.973 1.00 87.81 93 ARG A CA 1
ATOM 742 C C . ARG A 1 93 ? 4.005 -3.019 11.625 1.00 87.81 93 ARG A C 1
ATOM 744 O O . ARG A 1 93 ? 4.167 -3.696 10.613 1.00 87.81 93 ARG A O 1
ATOM 751 N N . ASN A 1 94 ? 3.962 -1.688 11.594 1.00 87.12 94 ASN A N 1
ATOM 752 C CA . ASN A 1 94 ? 4.143 -0.931 10.356 1.00 87.12 94 ASN A CA 1
ATOM 753 C C . ASN A 1 94 ? 5.534 -1.158 9.767 1.00 87.12 94 ASN A C 1
ATOM 755 O O . ASN A 1 94 ? 5.668 -1.312 8.557 1.00 87.12 94 ASN A O 1
ATOM 759 N N . GLN A 1 95 ? 6.567 -1.227 10.601 1.00 88.94 95 GLN A N 1
ATOM 760 C CA . GLN A 1 95 ? 7.912 -1.562 10.155 1.00 88.94 95 GLN A CA 1
ATOM 761 C C . GLN A 1 95 ? 7.967 -2.972 9.551 1.00 88.94 95 GLN A C 1
ATOM 763 O O . GLN A 1 95 ? 8.492 -3.131 8.453 1.00 88.94 95 GLN A O 1
ATOM 768 N N . ALA A 1 96 ? 7.373 -3.970 10.211 1.00 89.06 96 ALA A N 1
ATOM 769 C CA . ALA A 1 96 ? 7.308 -5.339 9.703 1.00 89.06 96 ALA A CA 1
ATOM 770 C C . ALA A 1 96 ? 6.566 -5.416 8.360 1.00 89.06 96 ALA A C 1
ATOM 772 O O . ALA A 1 96 ? 7.088 -5.992 7.410 1.00 89.06 96 ALA A O 1
ATOM 773 N N . LEU A 1 97 ? 5.407 -4.755 8.245 1.00 89.31 97 LEU A N 1
ATOM 774 C CA . LEU A 1 97 ? 4.653 -4.656 6.994 1.00 89.31 97 LEU A CA 1
ATOM 775 C C . LEU A 1 97 ? 5.522 -4.084 5.870 1.00 89.31 97 LEU A C 1
ATOM 777 O O . LEU A 1 97 ? 5.549 -4.621 4.771 1.00 89.31 97 LEU A O 1
ATOM 781 N N . ASN A 1 98 ? 6.242 -3.000 6.152 1.00 89.31 98 ASN A N 1
ATOM 782 C CA . ASN A 1 98 ? 7.077 -2.299 5.183 1.00 89.31 98 ASN A CA 1
ATOM 783 C C . ASN A 1 98 ? 8.344 -3.054 4.759 1.00 89.31 98 ASN A C 1
ATOM 785 O O . ASN A 1 98 ? 8.920 -2.723 3.724 1.00 89.31 98 ASN A O 1
ATOM 789 N N . LEU A 1 99 ? 8.783 -4.040 5.537 1.00 89.62 99 LEU A N 1
ATOM 790 C CA . LEU A 1 99 ? 9.946 -4.876 5.232 1.00 89.62 99 LEU A CA 1
ATOM 791 C C . LEU A 1 99 ? 9.559 -6.247 4.655 1.00 89.62 99 LEU A C 1
ATOM 793 O O . LEU A 1 99 ? 10.436 -6.995 4.222 1.00 89.62 99 LEU A O 1
ATOM 797 N N . ASP A 1 100 ? 8.267 -6.570 4.622 1.00 89.06 100 ASP A N 1
ATOM 798 C CA . ASP A 1 100 ? 7.753 -7.826 4.087 1.00 89.06 100 ASP A CA 1
ATOM 799 C C . ASP A 1 100 ? 7.894 -7.876 2.554 1.00 89.06 100 ASP A C 1
ATOM 801 O O . ASP A 1 100 ? 7.244 -7.131 1.814 1.00 89.06 100 ASP A O 1
ATOM 805 N N . LYS A 1 101 ? 8.751 -8.779 2.067 1.00 84.81 101 LYS A N 1
ATOM 806 C CA . LYS A 1 101 ? 9.045 -8.952 0.635 1.00 84.81 101 LYS A CA 1
ATOM 807 C C . LYS A 1 101 ? 7.856 -9.493 -0.157 1.00 84.81 101 LYS A C 1
ATOM 809 O O . LYS A 1 101 ? 7.753 -9.204 -1.347 1.00 84.81 101 LYS A O 1
ATOM 814 N N . GLU A 1 102 ? 6.953 -10.217 0.500 1.00 85.81 102 GLU A N 1
ATOM 815 C CA . GLU A 1 102 ? 5.743 -10.770 -0.115 1.00 85.81 102 GLU A CA 1
ATOM 816 C C . GLU A 1 102 ? 4.665 -9.693 -0.301 1.00 85.81 102 GLU A C 1
ATOM 818 O O . GLU A 1 102 ? 3.717 -9.848 -1.078 1.00 85.81 102 GLU A O 1
ATOM 823 N N . LYS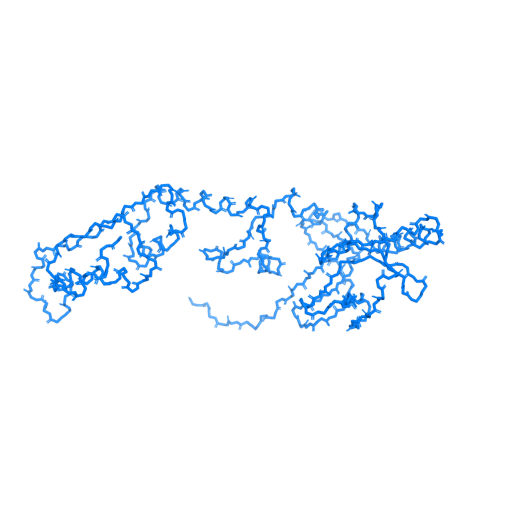 A 1 103 ? 4.800 -8.556 0.394 1.00 85.25 103 LYS A N 1
ATOM 824 C CA . LYS A 1 103 ? 3.900 -7.416 0.239 1.00 85.25 103 LYS A CA 1
ATOM 825 C C . LYS A 1 103 ? 4.354 -6.536 -0.914 1.00 85.25 103 LYS A C 1
ATOM 827 O O . LYS A 1 103 ? 5.500 -6.096 -1.017 1.00 85.25 103 LYS A O 1
ATOM 832 N N . ARG A 1 104 ? 3.401 -6.195 -1.774 1.00 84.75 104 ARG A N 1
ATOM 833 C CA . ARG A 1 104 ? 3.598 -5.204 -2.835 1.00 84.75 104 ARG A CA 1
ATOM 834 C C . ARG A 1 104 ? 3.685 -3.786 -2.261 1.00 84.75 104 ARG A C 1
ATOM 836 O O . ARG A 1 104 ? 3.113 -3.488 -1.213 1.00 84.75 104 ARG A O 1
ATOM 843 N N . LEU A 1 105 ? 4.342 -2.894 -2.999 1.00 84.06 105 LEU A N 1
ATOM 844 C CA . LEU A 1 105 ? 4.303 -1.456 -2.736 1.00 84.06 105 LEU A CA 1
ATOM 845 C C . LEU A 1 105 ? 2.905 -0.895 -3.050 1.00 84.06 105 LEU A C 1
ATOM 847 O O . LEU A 1 105 ? 2.312 -1.231 -4.081 1.00 84.06 105 LEU A O 1
ATOM 851 N N . CYS A 1 106 ? 2.394 -0.037 -2.169 1.00 84.75 106 CYS A N 1
ATOM 852 C CA . CYS A 1 106 ? 1.063 0.555 -2.236 1.00 84.75 106 CYS A CA 1
ATOM 853 C C . CYS A 1 106 ? 0.803 1.213 -3.594 1.00 84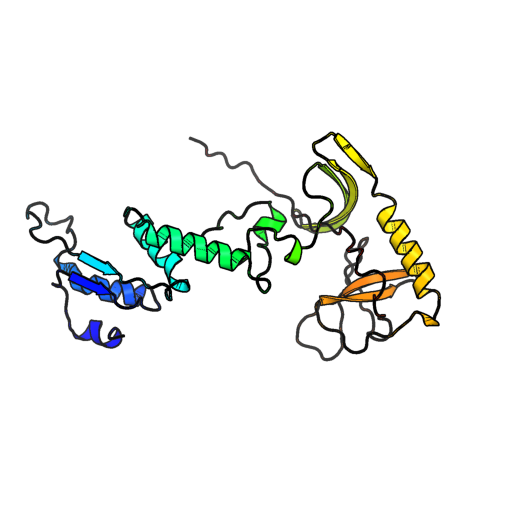.75 106 CYS A C 1
ATOM 855 O O . CYS A 1 106 ? 1.575 2.051 -4.060 1.00 84.75 106 CYS A O 1
ATOM 857 N N . HIS A 1 107 ? -0.315 0.857 -4.231 1.00 78.62 107 HIS A N 1
ATOM 858 C CA . HIS A 1 107 ? -0.672 1.403 -5.541 1.00 78.62 107 HIS A CA 1
ATOM 859 C C . HIS A 1 107 ? -0.849 2.929 -5.504 1.00 78.62 107 HIS A C 1
ATOM 861 O O . HIS A 1 107 ? -0.341 3.614 -6.387 1.00 78.62 107 HIS A O 1
ATOM 867 N N . TYR A 1 108 ? -1.480 3.470 -4.456 1.00 77.75 108 TYR A N 1
ATOM 868 C CA . TYR A 1 108 ? -1.624 4.919 -4.287 1.00 77.75 108 TYR A CA 1
ATOM 869 C C . TYR A 1 108 ? -0.278 5.611 -4.074 1.00 77.75 108 TYR A C 1
ATOM 871 O O . TYR A 1 108 ? -0.044 6.674 -4.640 1.00 77.75 108 TYR A O 1
ATOM 879 N N . LEU A 1 109 ? 0.634 4.988 -3.323 1.00 80.62 109 LEU A N 1
ATOM 880 C CA . LEU A 1 109 ? 1.994 5.500 -3.180 1.00 80.62 109 LEU A CA 1
ATOM 881 C C . LEU A 1 109 ? 2.721 5.521 -4.533 1.00 80.62 109 LEU A C 1
ATOM 883 O O . LEU A 1 109 ? 3.319 6.531 -4.882 1.00 80.62 109 LEU A O 1
ATOM 887 N N . LYS A 1 110 ? 2.620 4.443 -5.321 1.00 73.00 110 LYS A N 1
ATOM 888 C CA . LYS A 1 110 ? 3.223 4.358 -6.662 1.00 73.00 110 LYS A CA 1
ATOM 889 C C . LYS A 1 110 ? 2.669 5.406 -7.622 1.00 73.00 110 LYS A C 1
ATOM 891 O O . LYS A 1 110 ? 3.420 5.974 -8.405 1.00 73.00 110 LYS A O 1
ATOM 896 N N . ALA A 1 111 ? 1.360 5.622 -7.581 1.00 65.44 111 ALA A N 1
ATOM 897 C CA . ALA A 1 111 ? 0.663 6.518 -8.489 1.00 65.44 111 ALA A CA 1
ATOM 898 C C . ALA A 1 111 ? 0.838 7.994 -8.106 1.00 65.44 111 ALA A C 1
ATOM 900 O O . ALA A 1 111 ? 1.064 8.832 -8.971 1.00 65.44 111 ALA A O 1
ATOM 901 N N . PHE A 1 112 ? 0.737 8.314 -6.816 1.00 72.06 112 PHE A N 1
ATOM 902 C CA . PHE A 1 112 ? 0.564 9.690 -6.341 1.00 72.06 112 PHE A CA 1
ATOM 903 C C . PHE A 1 112 ? 1.669 10.165 -5.396 1.00 72.06 112 PHE A C 1
ATOM 905 O O . PHE A 1 112 ? 1.601 11.289 -4.902 1.00 72.06 112 PHE A O 1
ATOM 912 N N . GLY A 1 113 ? 2.643 9.314 -5.070 1.00 72.62 113 GLY A N 1
ATOM 913 C CA . GLY A 1 113 ? 3.675 9.606 -4.072 1.00 72.62 113 GLY A CA 1
ATOM 914 C C . GLY A 1 113 ? 3.161 9.652 -2.629 1.00 72.62 113 GLY A C 1
ATOM 915 O O . GLY A 1 113 ? 3.950 9.880 -1.718 1.00 72.62 113 GLY A O 1
ATOM 916 N N . ARG A 1 114 ? 1.860 9.419 -2.392 1.00 80.25 114 ARG A N 1
ATOM 917 C CA . ARG A 1 114 ? 1.254 9.370 -1.054 1.00 80.25 114 ARG A CA 1
ATOM 918 C C . ARG A 1 114 ? 0.030 8.461 -1.002 1.00 80.25 114 ARG A C 1
ATOM 920 O O . ARG A 1 114 ? -0.739 8.387 -1.959 1.00 80.25 114 ARG A O 1
ATOM 927 N N . CYS A 1 115 ? -0.194 7.834 0.150 1.00 85.81 115 CYS A N 1
ATOM 928 C CA . CYS A 1 115 ? -1.417 7.095 0.453 1.00 85.81 115 CYS A CA 1
ATOM 929 C C . CYS A 1 115 ? -2.276 7.906 1.432 1.00 85.81 115 CYS A C 1
ATOM 931 O O . CYS A 1 115 ? -1.818 8.241 2.517 1.00 85.81 115 CYS A O 1
ATOM 933 N N . ARG A 1 116 ? -3.531 8.218 1.077 1.00 85.19 116 ARG A N 1
ATOM 934 C CA . ARG A 1 116 ? -4.457 8.932 1.988 1.00 85.19 116 ARG A CA 1
ATOM 935 C C . ARG A 1 116 ? -4.908 8.076 3.180 1.00 85.19 116 ARG A C 1
ATOM 937 O O . ARG A 1 116 ? -5.434 8.605 4.148 1.00 85.19 116 ARG A O 1
ATOM 944 N N . HIS A 1 117 ? -4.726 6.765 3.069 1.00 83.69 117 HIS A N 1
ATOM 945 C CA . HIS A 1 117 ? -5.234 5.744 3.979 1.00 83.69 117 HIS A CA 1
ATOM 946 C C . HIS A 1 117 ? -4.091 4.856 4.484 1.00 83.69 117 HIS A C 1
ATOM 948 O O . HIS A 1 117 ? -4.232 3.638 4.581 1.00 83.69 117 HIS A O 1
ATOM 954 N N . GLU A 1 118 ? -2.922 5.454 4.729 1.00 82.56 118 GLU A N 1
ATOM 955 C CA . GLU A 1 118 ? -1.716 4.742 5.169 1.00 82.56 118 GLU A CA 1
ATOM 956 C C . GLU A 1 118 ? -1.955 3.938 6.459 1.00 82.56 118 GLU A C 1
ATOM 958 O O . GLU A 1 118 ? -1.461 2.826 6.596 1.00 82.56 118 GLU A O 1
ATOM 963 N N . ASP A 1 119 ? -2.819 4.439 7.343 1.00 73.94 119 ASP A N 1
ATOM 964 C CA . ASP A 1 119 ? -3.210 3.838 8.623 1.00 73.94 119 ASP A CA 1
ATOM 965 C C . ASP A 1 119 ? -4.076 2.565 8.516 1.00 73.94 119 ASP A C 1
ATOM 967 O O . ASP A 1 119 ? -4.345 1.889 9.516 1.00 73.94 119 ASP A O 1
ATOM 971 N N . VAL A 1 120 ? -4.607 2.256 7.331 1.00 75.81 120 VAL A N 1
ATOM 972 C CA . VAL A 1 120 ? -5.429 1.053 7.083 1.00 75.81 120 VAL A CA 1
ATOM 973 C C . VAL A 1 120 ? -4.918 0.233 5.902 1.00 75.81 120 VAL A C 1
ATOM 975 O O . VAL A 1 120 ? -5.450 -0.843 5.611 1.00 75.81 120 VAL A O 1
ATOM 978 N N . CYS A 1 121 ? -3.938 0.758 5.175 1.00 85.69 121 CYS A N 1
ATOM 979 C CA . CYS A 1 121 ? -3.473 0.163 3.945 1.00 85.69 121 CYS A CA 1
ATOM 980 C C . CYS A 1 121 ? -2.617 -1.071 4.252 1.00 85.69 121 CYS A C 1
ATOM 982 O O . CYS A 1 121 ? -1.725 -1.058 5.094 1.00 85.69 121 CYS A O 1
ATOM 984 N N . LYS A 1 122 ? -2.926 -2.166 3.554 1.00 87.00 122 LYS A N 1
ATOM 985 C CA . LYS A 1 122 ? -2.290 -3.479 3.744 1.00 87.00 122 LYS A CA 1
ATOM 986 C C . LYS A 1 122 ? -1.048 -3.681 2.874 1.00 87.00 122 LYS A C 1
ATOM 988 O O . LYS A 1 122 ? -0.465 -4.762 2.902 1.00 87.00 122 LYS A O 1
ATOM 993 N N . ASP A 1 123 ? -0.707 -2.680 2.070 1.00 90.00 123 ASP A N 1
ATOM 994 C CA . ASP A 1 123 ? 0.444 -2.680 1.174 1.00 90.00 123 ASP A CA 1
ATOM 995 C C . ASP A 1 123 ? 1.596 -1.873 1.803 1.00 90.00 123 ASP A C 1
ATOM 997 O O . ASP A 1 123 ? 1.383 -1.073 2.717 1.00 90.00 123 ASP A O 1
ATOM 1001 N N . ARG A 1 124 ? 2.824 -2.059 1.308 1.00 92.31 124 ARG A N 1
ATOM 1002 C CA . ARG A 1 124 ? 4.002 -1.328 1.805 1.00 92.31 124 ARG A CA 1
ATOM 1003 C C . ARG A 1 124 ? 3.959 0.147 1.422 1.00 92.31 124 ARG A C 1
ATOM 1005 O O . ARG A 1 124 ? 3.539 0.489 0.318 1.00 92.31 124 ARG A O 1
ATOM 1012 N N . HIS A 1 125 ? 4.479 1.002 2.292 1.00 90.00 125 HIS A N 1
ATOM 1013 C CA . HIS A 1 125 ? 4.664 2.438 2.066 1.00 90.00 125 HIS A CA 1
ATOM 1014 C C . HIS A 1 125 ? 6.131 2.890 2.107 1.00 90.00 125 HIS A C 1
ATOM 1016 O O . HIS A 1 125 ? 6.428 4.032 1.767 1.00 90.00 125 HIS A O 1
ATOM 1022 N N . LEU A 1 126 ? 7.060 2.005 2.470 1.00 86.94 126 LEU A N 1
ATOM 1023 C CA . LEU A 1 126 ? 8.493 2.259 2.387 1.00 86.94 126 LEU A CA 1
ATOM 1024 C C . LEU A 1 126 ? 9.084 1.564 1.166 1.00 86.94 126 LEU A C 1
ATOM 1026 O O . LEU A 1 126 ? 8.871 0.370 0.940 1.00 86.94 126 LEU A O 1
ATOM 1030 N N . ILE A 1 127 ? 9.849 2.338 0.398 1.00 82.50 127 ILE A N 1
ATOM 1031 C CA . ILE A 1 127 ? 10.653 1.833 -0.710 1.00 82.50 127 ILE A CA 1
ATOM 1032 C C . ILE A 1 127 ? 11.921 1.233 -0.109 1.00 82.50 127 ILE A C 1
ATOM 1034 O O . ILE A 1 127 ? 12.737 1.946 0.475 1.00 82.50 127 ILE A O 1
ATOM 1038 N N . VAL A 1 128 ? 12.082 -0.077 -0.257 1.00 82.25 128 VAL A N 1
ATOM 1039 C CA . VAL A 1 128 ? 13.246 -0.820 0.226 1.00 82.25 128 VAL A CA 1
ATOM 1040 C C . VAL A 1 128 ? 14.099 -1.171 -0.993 1.00 82.25 128 VAL A C 1
ATOM 1042 O O . VAL A 1 128 ? 13.651 -1.971 -1.816 1.00 82.25 128 VAL A O 1
ATOM 1045 N N . PRO A 1 129 ? 15.317 -0.612 -1.146 1.00 77.25 129 PRO A N 1
ATOM 1046 C CA . PRO A 1 129 ? 16.134 -0.792 -2.352 1.00 77.25 129 PRO A CA 1
ATOM 1047 C C . PRO A 1 129 ? 16.366 -2.253 -2.754 1.00 77.25 129 PRO A C 1
ATOM 1049 O O . PRO A 1 129 ? 16.390 -2.562 -3.945 1.00 77.25 129 PRO A O 1
ATOM 1052 N N . ASP A 1 130 ? 16.493 -3.143 -1.769 1.00 76.94 130 ASP A N 1
ATOM 1053 C CA . ASP A 1 130 ? 16.731 -4.57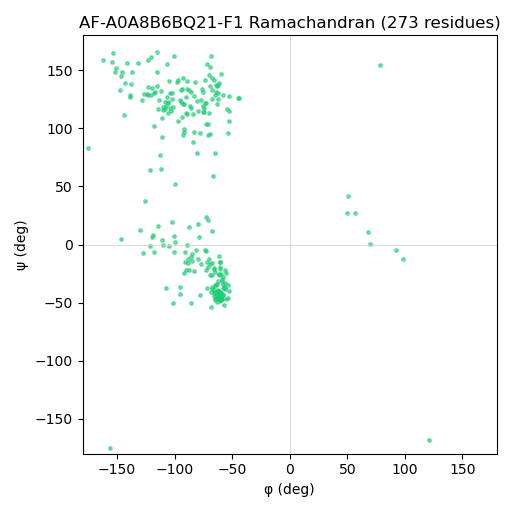5 -1.980 1.00 76.94 130 ASP A CA 1
ATOM 1054 C C . ASP A 1 130 ? 15.495 -5.323 -2.508 1.00 76.94 130 ASP A C 1
ATOM 1056 O O . ASP A 1 130 ? 15.630 -6.394 -3.093 1.00 76.94 130 ASP A O 1
ATOM 1060 N N . ILE A 1 131 ? 14.291 -4.775 -2.303 1.00 77.31 131 ILE A N 1
ATOM 1061 C CA . ILE A 1 131 ? 13.011 -5.378 -2.711 1.00 77.31 131 ILE A CA 1
ATOM 1062 C C . ILE A 1 131 ? 12.500 -4.714 -3.993 1.00 77.31 131 ILE A C 1
ATOM 1064 O O . ILE A 1 131 ? 12.151 -5.377 -4.968 1.00 77.31 131 ILE A O 1
ATOM 1068 N N . ASP A 1 132 ? 12.469 -3.383 -4.002 1.00 73.69 132 ASP A N 1
ATOM 1069 C CA . ASP A 1 132 ? 11.850 -2.583 -5.061 1.00 73.69 132 ASP A CA 1
ATOM 1070 C C . ASP A 1 132 ? 12.800 -2.329 -6.244 1.00 73.69 132 ASP A C 1
ATOM 1072 O O . ASP A 1 132 ? 12.379 -1.914 -7.328 1.00 73.69 132 ASP A O 1
ATOM 1076 N N . GLY A 1 133 ? 14.082 -2.653 -6.065 1.00 64.50 133 GLY A N 1
ATOM 1077 C CA . GLY A 1 133 ? 15.141 -2.373 -7.017 1.00 64.50 133 GLY A CA 1
ATOM 1078 C C . GLY A 1 133 ? 15.589 -0.915 -6.956 1.00 64.50 133 GLY A C 1
ATOM 1079 O O . GLY A 1 133 ? 14.856 0.001 -6.576 1.00 64.50 133 GLY A O 1
ATOM 1080 N N . ARG A 1 134 ? 16.835 -0.675 -7.360 1.00 54.03 134 ARG A N 1
ATOM 1081 C CA . ARG A 1 134 ? 17.374 0.681 -7.466 1.00 54.03 134 ARG A CA 1
ATOM 1082 C C . ARG A 1 134 ? 16.842 1.325 -8.742 1.00 54.03 134 ARG A C 1
ATOM 1084 O O . ARG A 1 134 ? 17.413 1.140 -9.814 1.00 54.03 134 ARG A O 1
ATOM 1091 N N . SER A 1 135 ? 15.770 2.110 -8.644 1.00 55.22 135 SER A N 1
ATOM 1092 C CA . SER A 1 135 ? 15.537 3.124 -9.675 1.00 55.22 135 SER A CA 1
ATOM 1093 C C . SER A 1 135 ? 16.705 4.104 -9.608 1.00 55.22 135 SER A C 1
ATOM 1095 O O . SER A 1 135 ? 16.928 4.728 -8.573 1.00 55.22 135 SER A O 1
ATOM 1097 N N . LYS A 1 136 ? 17.452 4.256 -10.707 1.00 52.50 136 LYS A N 1
ATOM 1098 C CA . LYS A 1 136 ? 18.485 5.302 -10.827 1.00 52.50 136 LYS A CA 1
ATOM 1099 C C . LYS A 1 136 ? 17.893 6.713 -10.702 1.00 52.50 136 LYS A C 1
ATOM 1101 O O . LYS A 1 136 ? 18.625 7.673 -10.505 1.00 52.50 136 LYS A O 1
ATOM 1106 N N . LEU A 1 137 ? 16.571 6.826 -10.822 1.00 59.72 137 LEU A N 1
ATOM 1107 C CA . LEU A 1 137 ? 15.819 8.068 -10.814 1.00 59.72 137 LEU A CA 1
ATOM 1108 C C . LEU A 1 137 ? 15.005 8.111 -9.519 1.00 59.72 137 LEU A C 1
ATOM 1110 O O . LEU A 1 137 ? 13.918 7.537 -9.443 1.00 59.72 137 LEU A O 1
ATOM 1114 N N . THR A 1 138 ? 15.577 8.711 -8.478 1.00 59.53 138 THR A N 1
ATOM 1115 C CA . THR A 1 138 ? 14.969 8.796 -7.140 1.00 59.53 138 THR A CA 1
ATOM 1116 C C . THR A 1 138 ? 14.220 10.111 -6.929 1.00 59.53 138 THR A C 1
ATOM 1118 O O . THR A 1 138 ? 13.163 10.120 -6.305 1.00 59.53 138 THR A O 1
ATOM 1121 N N . CYS A 1 139 ? 14.729 11.220 -7.473 1.00 68.25 139 CYS A N 1
ATOM 1122 C CA . CYS A 1 139 ? 14.118 12.546 -7.379 1.00 68.25 139 CYS A CA 1
ATOM 1123 C C . CYS A 1 139 ? 14.534 13.446 -8.556 1.00 68.25 139 CYS A C 1
ATOM 1125 O O . CYS A 1 139 ? 15.560 13.212 -9.194 1.00 68.25 139 CYS A O 1
ATOM 1127 N N . GLY A 1 140 ? 13.734 14.472 -8.862 1.00 77.81 140 GLY A N 1
ATOM 1128 C CA . GLY A 1 140 ? 13.991 15.422 -9.950 1.00 77.81 140 GLY A CA 1
ATOM 1129 C C . GLY A 1 140 ? 12.883 15.461 -11.003 1.00 77.81 140 GLY A C 1
ATOM 1130 O O . GLY A 1 140 ? 11.794 14.927 -10.800 1.00 77.81 140 GLY A O 1
ATOM 1131 N N . TYR A 1 141 ? 13.162 16.106 -12.133 1.00 79.38 141 TYR A N 1
ATOM 1132 C CA . TYR A 1 141 ? 12.232 16.209 -13.257 1.00 79.38 141 TYR A CA 1
ATOM 1133 C C . TYR A 1 141 ? 12.566 15.168 -14.315 1.00 79.38 141 TYR A C 1
ATOM 1135 O O . TYR A 1 141 ? 13.732 14.939 -14.625 1.00 79.38 141 TYR A O 1
ATOM 1143 N N . VAL A 1 142 ? 11.543 14.559 -14.905 1.00 79.62 142 VAL A N 1
ATOM 1144 C CA . VAL A 1 142 ? 11.706 13.634 -16.027 1.00 79.62 142 VAL A CA 1
ATOM 1145 C C . VAL A 1 142 ? 10.955 14.152 -17.240 1.00 79.62 142 VAL A C 1
ATOM 1147 O O . VAL A 1 142 ? 9.797 14.558 -17.148 1.00 79.62 142 VAL A O 1
ATOM 1150 N N . LYS A 1 143 ? 11.609 14.115 -18.397 1.00 80.75 143 LYS A N 1
ATOM 1151 C CA . LYS A 1 143 ? 10.954 14.305 -19.687 1.00 80.75 143 LYS A CA 1
ATOM 1152 C C . LYS A 1 143 ? 10.544 12.937 -20.197 1.00 80.75 143 LYS A C 1
ATOM 1154 O O . LYS A 1 143 ? 11.398 12.073 -20.380 1.00 80.75 143 LYS A O 1
ATOM 1159 N N . ILE A 1 144 ? 9.254 12.727 -20.427 1.00 78.06 144 ILE A N 1
ATOM 1160 C CA . ILE A 1 144 ? 8.713 11.427 -20.833 1.00 78.06 144 ILE A CA 1
ATOM 1161 C C . ILE A 1 144 ? 8.102 11.558 -22.223 1.00 78.06 144 ILE A C 1
ATOM 1163 O O . ILE A 1 144 ? 7.299 12.453 -22.476 1.00 78.06 144 ILE A O 1
ATOM 1167 N N . ARG A 1 145 ? 8.451 10.633 -23.118 1.00 78.06 145 ARG A N 1
ATOM 1168 C CA . ARG A 1 145 ? 7.711 10.422 -24.360 1.00 78.06 145 ARG A CA 1
ATOM 1169 C C . ARG A 1 145 ? 6.611 9.411 -24.079 1.00 78.06 145 ARG A C 1
ATOM 1171 O O . ARG A 1 145 ? 6.911 8.249 -23.807 1.00 78.06 145 ARG A O 1
ATOM 1178 N N . MET A 1 146 ? 5.357 9.852 -24.125 1.00 74.88 146 MET A N 1
ATOM 1179 C CA . MET A 1 146 ? 4.216 8.948 -23.999 1.00 74.88 146 MET A CA 1
ATOM 1180 C C . MET A 1 146 ? 4.236 7.957 -25.157 1.00 74.88 146 MET A C 1
ATOM 1182 O O . MET A 1 146 ? 4.401 8.341 -26.314 1.00 74.88 146 MET A O 1
ATOM 1186 N N . THR A 1 147 ? 4.108 6.678 -24.835 1.00 69.00 147 THR A N 1
ATOM 1187 C CA . THR A 1 147 ? 4.044 5.619 -25.840 1.00 69.00 147 THR A CA 1
ATOM 1188 C C . THR A 1 147 ? 2.622 5.077 -25.934 1.00 69.00 147 THR A C 1
ATOM 1190 O O . THR A 1 147 ? 2.135 4.829 -27.033 1.00 69.00 147 THR A O 1
ATOM 1193 N N . ASN A 1 148 ? 1.924 4.964 -24.800 1.00 66.62 148 ASN A N 1
ATOM 1194 C CA . ASN A 1 148 ? 0.554 4.468 -24.764 1.00 66.62 148 ASN A CA 1
ATOM 1195 C C . ASN A 1 148 ? -0.244 5.147 -23.645 1.00 66.62 148 ASN A C 1
ATOM 1197 O O . ASN A 1 148 ? 0.230 5.221 -22.516 1.00 66.62 148 ASN A O 1
ATOM 1201 N N . ILE A 1 149 ? -1.454 5.607 -23.948 1.00 71.88 149 ILE A N 1
ATOM 1202 C CA . ILE A 1 149 ? -2.375 6.213 -22.985 1.00 71.88 149 ILE A CA 1
ATOM 1203 C C . ILE A 1 149 ? -3.494 5.205 -22.731 1.00 71.88 149 ILE A C 1
ATOM 1205 O O . ILE A 1 149 ? -4.191 4.798 -23.658 1.00 71.88 149 ILE A O 1
ATOM 1209 N N . VAL A 1 150 ? -3.636 4.776 -21.479 1.00 69.88 150 VAL A N 1
ATOM 1210 C CA . VAL A 1 150 ? -4.709 3.871 -21.047 1.00 69.88 150 VAL A CA 1
ATOM 1211 C C . VAL A 1 150 ? -5.947 4.687 -20.702 1.00 69.88 150 VAL A C 1
ATOM 1213 O O . VAL A 1 150 ? -7.022 4.417 -21.227 1.00 69.88 150 VAL A O 1
ATOM 1216 N N . ASP A 1 151 ? -5.764 5.710 -19.870 1.00 72.44 151 ASP A N 1
ATOM 1217 C CA . ASP A 1 151 ? -6.759 6.720 -19.517 1.00 72.44 151 ASP A CA 1
ATOM 1218 C C . ASP A 1 151 ? -6.057 8.018 -19.054 1.00 72.44 151 ASP A C 1
ATOM 1220 O O . ASP A 1 151 ? -4.831 8.133 -19.130 1.00 72.44 151 ASP A O 1
ATOM 1224 N N . ALA A 1 152 ? -6.826 9.011 -18.589 1.00 71.69 152 ALA A N 1
ATOM 1225 C CA . ALA A 1 152 ? -6.315 10.322 -18.162 1.00 71.69 152 ALA A CA 1
ATOM 1226 C C . ALA A 1 152 ? -5.316 10.267 -16.986 1.00 71.69 152 ALA A C 1
ATOM 1228 O O . ALA A 1 152 ? -4.528 11.194 -16.783 1.00 71.69 152 ALA A O 1
ATOM 1229 N N . SER A 1 153 ? -5.343 9.180 -16.222 1.00 65.38 153 SER A N 1
ATOM 1230 C CA . SER A 1 153 ? -4.509 8.942 -15.054 1.00 65.38 153 SER A CA 1
ATOM 1231 C C . SER A 1 153 ? -3.620 7.717 -15.216 1.00 65.38 153 SER A C 1
ATOM 1233 O O . SER A 1 153 ? -2.966 7.345 -14.260 1.00 65.38 153 SER A O 1
ATOM 1235 N N . HIS A 1 154 ? -3.539 7.091 -16.388 1.00 61.09 154 HIS A N 1
ATOM 1236 C CA . HIS A 1 154 ? -2.714 5.906 -16.589 1.00 61.09 154 HIS A CA 1
ATOM 1237 C C . HIS A 1 154 ? -2.109 5.930 -17.982 1.00 61.09 154 HIS A C 1
ATOM 1239 O O . HIS A 1 154 ? -2.797 5.752 -18.988 1.00 61.09 154 HIS A O 1
ATOM 1245 N N . PHE A 1 155 ? -0.793 6.101 -18.052 1.00 65.38 155 PHE A N 1
ATOM 1246 C CA . PHE A 1 155 ? -0.066 6.036 -19.310 1.00 65.38 155 PHE A CA 1
ATOM 1247 C C . PHE A 1 155 ? 1.280 5.341 -19.140 1.00 65.38 155 PHE A C 1
ATOM 1249 O O . PHE A 1 155 ? 1.885 5.278 -18.071 1.00 65.38 155 PHE A O 1
ATOM 1256 N N . HIS A 1 156 ? 1.749 4.809 -20.255 1.00 64.50 156 HIS A N 1
ATOM 1257 C CA . HIS A 1 156 ? 3.071 4.251 -20.419 1.00 64.50 156 HIS A CA 1
ATOM 1258 C C . HIS A 1 156 ? 3.914 5.240 -21.216 1.00 64.50 156 HIS A C 1
ATOM 1260 O O . HIS A 1 156 ? 3.444 5.857 -22.178 1.00 64.50 156 HIS A O 1
ATOM 1266 N N . GLY A 1 157 ? 5.177 5.371 -20.835 1.00 66.12 157 GLY A N 1
ATOM 1267 C CA . GLY A 1 157 ? 6.112 6.224 -21.541 1.00 66.12 157 GLY A CA 1
ATOM 1268 C C . GLY A 1 157 ? 7.549 5.762 -21.383 1.00 66.12 157 GLY A C 1
ATOM 1269 O O . GLY A 1 157 ? 7.877 4.953 -20.516 1.00 66.12 157 GLY A O 1
ATOM 1270 N N . ILE A 1 158 ? 8.401 6.300 -22.250 1.00 72.19 158 ILE A N 1
ATOM 1271 C CA . ILE A 1 158 ? 9.849 6.117 -22.203 1.00 72.19 158 ILE A CA 1
ATOM 1272 C C . ILE A 1 158 ? 10.460 7.426 -21.723 1.00 72.19 158 ILE A C 1
ATOM 1274 O O . ILE A 1 158 ? 10.205 8.490 -22.299 1.00 72.19 158 ILE A O 1
ATOM 1278 N N . ILE A 1 159 ? 11.283 7.345 -20.684 1.00 75.19 159 ILE A N 1
ATOM 1279 C CA . ILE A 1 159 ? 12.022 8.494 -20.166 1.00 75.19 159 ILE A CA 1
ATOM 1280 C C . ILE A 1 159 ? 13.047 8.918 -21.218 1.00 75.19 159 ILE A C 1
ATOM 1282 O O . ILE A 1 159 ? 13.815 8.104 -21.715 1.00 75.19 159 ILE A O 1
ATOM 1286 N N . GLN A 1 160 ? 12.999 10.187 -21.600 1.00 79.00 160 GLN A N 1
ATOM 1287 C CA . GLN A 1 160 ? 13.917 10.802 -22.551 1.00 79.00 160 GLN A CA 1
ATOM 1288 C C . GLN A 1 160 ? 15.060 11.488 -21.814 1.00 79.00 160 GLN A C 1
ATOM 1290 O O . GLN A 1 160 ? 16.200 11.385 -22.231 1.00 79.00 160 GLN A O 1
ATOM 1295 N N . GLU A 1 161 ? 14.762 12.189 -20.724 1.00 83.31 161 GLU A N 1
ATOM 1296 C CA . GLU A 1 161 ? 15.753 12.942 -19.955 1.00 83.31 161 GLU A CA 1
ATOM 1297 C C . GLU A 1 161 ? 15.381 12.903 -18.479 1.00 83.31 161 GLU A C 1
ATOM 1299 O O . GLU A 1 161 ? 14.195 12.901 -18.129 1.00 83.31 161 GLU A O 1
ATOM 1304 N N . HIS A 1 162 ? 16.389 12.932 -17.617 1.00 82.69 162 HIS A N 1
ATOM 1305 C CA . HIS A 1 162 ? 16.228 13.161 -16.188 1.00 82.69 162 HIS A CA 1
ATOM 1306 C C . HIS A 1 162 ? 17.076 14.351 -15.763 1.00 82.69 162 HIS A C 1
ATOM 1308 O O . HIS A 1 162 ? 18.259 14.417 -16.078 1.00 82.69 162 HIS A O 1
ATOM 1314 N N . LYS A 1 163 ? 16.465 15.290 -15.047 1.00 84.06 163 LYS A N 1
ATOM 1315 C CA . LYS A 1 163 ? 17.139 16.412 -14.406 1.00 84.06 163 LYS A CA 1
ATOM 1316 C C . LYS A 1 163 ? 17.080 16.214 -12.898 1.00 84.06 163 LYS A C 1
ATOM 1318 O O . LYS A 1 163 ? 16.008 16.349 -12.303 1.00 84.06 163 LYS A O 1
ATOM 1323 N N . ALA A 1 164 ? 18.218 15.901 -12.296 1.00 81.75 164 ALA A N 1
ATOM 1324 C CA . ALA A 1 164 ? 18.355 15.757 -10.856 1.00 81.75 164 ALA A CA 1
ATOM 1325 C C . ALA A 1 164 ? 18.195 17.118 -10.133 1.00 81.75 164 ALA A C 1
ATOM 1327 O O . ALA A 1 164 ? 18.266 18.176 -10.772 1.00 81.75 164 ALA A O 1
ATOM 1328 N N . PRO A 1 165 ? 17.936 17.128 -8.808 1.00 81.94 165 PRO A N 1
ATOM 1329 C CA . PRO A 1 165 ? 17.728 18.369 -8.053 1.00 81.94 165 PRO A CA 1
ATOM 1330 C C . PRO A 1 165 ? 18.930 19.321 -8.053 1.00 81.94 165 PRO A C 1
ATOM 1332 O O . PRO A 1 165 ? 18.749 20.528 -7.934 1.00 81.94 165 PRO A O 1
ATOM 1335 N N . ASP A 1 166 ? 20.140 18.784 -8.213 1.00 87.56 166 ASP A N 1
ATOM 1336 C CA . ASP A 1 166 ? 21.399 19.529 -8.347 1.00 87.56 166 ASP A CA 1
ATOM 1337 C C . ASP A 1 166 ? 21.559 20.213 -9.721 1.00 87.56 166 ASP A C 1
ATOM 1339 O O . ASP A 1 166 ? 22.508 20.960 -9.942 1.00 87.56 166 ASP A O 1
ATOM 1343 N N . GLY A 1 167 ? 20.623 19.978 -10.647 1.00 84.50 167 GLY A N 1
ATOM 1344 C CA . GLY A 1 167 ? 20.641 20.511 -12.003 1.00 84.50 167 GLY A CA 1
ATOM 1345 C C . GLY A 1 167 ? 21.315 19.604 -13.031 1.00 84.50 167 GLY A C 1
ATOM 1346 O O . GLY A 1 167 ? 21.235 19.923 -14.218 1.00 84.50 167 GLY A O 1
ATOM 1347 N N . THR A 1 168 ? 21.906 18.476 -12.620 1.00 87.31 168 THR A N 1
ATOM 1348 C CA . THR A 1 168 ? 22.537 17.505 -13.521 1.00 87.31 168 THR A CA 1
ATOM 1349 C C . THR A 1 168 ? 21.493 16.915 -14.466 1.00 87.31 168 THR A C 1
ATOM 1351 O O . THR A 1 168 ? 20.470 16.387 -14.025 1.00 87.31 168 THR A O 1
ATOM 1354 N N . VAL A 1 169 ? 21.741 17.001 -15.776 1.00 87.25 169 VAL A N 1
ATOM 1355 C CA . VAL A 1 169 ? 20.856 16.452 -16.812 1.00 87.25 169 VAL A CA 1
ATOM 1356 C C . VAL A 1 169 ? 21.473 15.185 -17.390 1.00 87.25 169 VAL A C 1
ATOM 1358 O O . VAL A 1 169 ? 22.574 15.216 -17.931 1.00 87.25 169 VAL A O 1
ATOM 1361 N N . THR A 1 170 ? 20.740 14.081 -17.299 1.00 83.38 170 THR A N 1
ATOM 1362 C CA . THR A 1 170 ? 21.070 12.806 -17.938 1.00 83.38 170 THR A CA 1
ATOM 1363 C C . THR A 1 170 ? 20.170 12.617 -19.154 1.00 83.38 170 THR A C 1
ATOM 1365 O O . THR A 1 170 ? 18.945 12.545 -19.011 1.00 83.38 170 THR A O 1
ATOM 1368 N N . ASP A 1 171 ? 20.769 12.543 -20.343 1.00 84.19 171 ASP A N 1
ATOM 1369 C CA . ASP A 1 171 ? 20.067 12.167 -21.572 1.00 84.19 171 ASP A CA 1
ATOM 1370 C C . ASP A 1 171 ? 19.928 10.639 -21.636 1.00 84.19 171 ASP A C 1
ATOM 1372 O O . ASP A 1 171 ? 20.911 9.910 -21.540 1.00 84.19 171 ASP A O 1
ATOM 1376 N N . LEU A 1 172 ? 18.689 10.171 -21.767 1.00 79.06 172 LEU A N 1
ATOM 1377 C CA . LEU A 1 172 ? 18.289 8.763 -21.792 1.00 79.06 172 LEU A CA 1
ATOM 1378 C C . LEU A 1 172 ? 17.591 8.401 -23.116 1.00 79.06 172 LEU A C 1
ATOM 1380 O O . LEU A 1 172 ? 17.085 7.288 -23.271 1.00 79.06 172 LEU A O 1
ATOM 1384 N N . ARG A 1 173 ? 17.547 9.318 -24.097 1.00 78.06 173 ARG A N 1
ATOM 1385 C CA . ARG A 1 173 ? 16.848 9.127 -25.383 1.00 78.06 173 ARG A CA 1
ATOM 1386 C C . ARG A 1 173 ? 17.336 7.885 -26.126 1.00 78.06 173 ARG A C 1
ATOM 1388 O O . ARG A 1 173 ? 16.530 7.175 -26.728 1.00 78.06 173 ARG A O 1
ATOM 1395 N N . CYS A 1 174 ? 18.640 7.626 -26.058 1.00 76.31 174 CYS A N 1
ATOM 1396 C CA . CYS A 1 174 ? 19.288 6.530 -26.771 1.00 76.31 174 CYS A CA 1
ATOM 1397 C C . CYS A 1 174 ? 19.297 5.207 -25.994 1.00 76.31 174 CYS A C 1
ATOM 1399 O O . CYS A 1 174 ? 19.583 4.169 -26.583 1.00 76.31 174 CYS A O 1
ATOM 1401 N N . ASP A 1 175 ? 18.976 5.195 -24.699 1.00 72.44 175 ASP A N 1
ATOM 1402 C CA . ASP A 1 175 ? 19.092 3.985 -23.872 1.00 72.44 175 ASP A CA 1
ATOM 1403 C C . ASP A 1 175 ? 18.171 2.871 -24.370 1.00 72.44 175 ASP A C 1
ATOM 1405 O O . ASP A 1 175 ? 18.580 1.715 -24.505 1.00 72.44 175 ASP A O 1
ATOM 1409 N N . TYR A 1 176 ? 16.934 3.238 -24.712 1.00 69.81 176 TYR A N 1
ATOM 1410 C CA . TYR A 1 176 ? 15.956 2.303 -25.258 1.00 69.81 176 TYR A CA 1
ATOM 1411 C C . TYR A 1 176 ? 16.374 1.776 -26.638 1.00 69.81 176 TYR A C 1
ATOM 1413 O O . TYR A 1 176 ? 16.299 0.574 -26.884 1.00 69.81 176 TYR A O 1
ATOM 1421 N N . THR A 1 177 ? 16.847 2.648 -27.535 1.00 72.56 177 THR A N 1
ATOM 1422 C CA . THR A 1 177 ? 17.282 2.239 -28.882 1.00 72.56 177 THR A CA 1
ATOM 1423 C C . THR A 1 177 ? 18.541 1.382 -28.838 1.00 72.56 177 THR A C 1
ATOM 1425 O O . THR A 1 177 ? 18.627 0.393 -29.560 1.00 72.56 177 THR A O 1
ATOM 1428 N N . ASN A 1 178 ? 19.485 1.703 -27.953 1.00 75.69 178 ASN A N 1
ATOM 1429 C CA . ASN A 1 178 ? 20.698 0.918 -27.744 1.00 75.69 178 ASN A CA 1
ATOM 1430 C C . ASN A 1 178 ? 20.369 -0.476 -27.210 1.00 75.69 178 ASN A C 1
ATOM 1432 O O . ASN A 1 178 ? 20.959 -1.458 -27.657 1.00 75.69 178 ASN A O 1
ATOM 1436 N N . LEU A 1 179 ? 19.410 -0.582 -26.285 1.00 71.88 179 LEU A N 1
ATOM 1437 C CA . LEU A 1 179 ? 18.950 -1.880 -25.807 1.00 71.88 179 LEU A CA 1
ATOM 1438 C C . LEU A 1 179 ? 18.271 -2.684 -26.918 1.00 71.88 179 LEU A C 1
ATOM 1440 O O . LEU A 1 179 ? 18.601 -3.854 -27.078 1.00 71.88 179 LEU A O 1
ATOM 1444 N N . LEU A 1 180 ? 17.368 -2.077 -27.696 1.00 71.69 180 LEU A N 1
ATOM 1445 C CA . LEU A 1 180 ? 16.733 -2.762 -28.826 1.00 71.69 180 LEU A CA 1
ATOM 1446 C C . LEU A 1 180 ? 17.771 -3.275 -29.827 1.00 71.69 180 LEU A C 1
ATOM 1448 O O . LEU A 1 180 ? 17.683 -4.418 -30.261 1.00 71.69 180 LEU A O 1
ATOM 1452 N N . PHE A 1 181 ? 18.784 -2.469 -30.150 1.00 76.44 181 PHE A N 1
ATOM 1453 C CA . PHE A 1 181 ? 19.864 -2.883 -31.044 1.00 76.44 181 PHE A CA 1
ATOM 1454 C C . PHE A 1 181 ? 20.669 -4.058 -30.472 1.00 76.44 181 PHE A C 1
ATOM 1456 O O . PHE A 1 181 ? 20.974 -5.010 -31.187 1.00 76.44 181 PHE A O 1
ATOM 1463 N N . GLN A 1 182 ? 20.977 -4.034 -29.172 1.00 76.25 182 GLN A N 1
ATOM 1464 C CA . GLN A 1 182 ? 21.665 -5.141 -28.500 1.00 76.25 182 GLN A CA 1
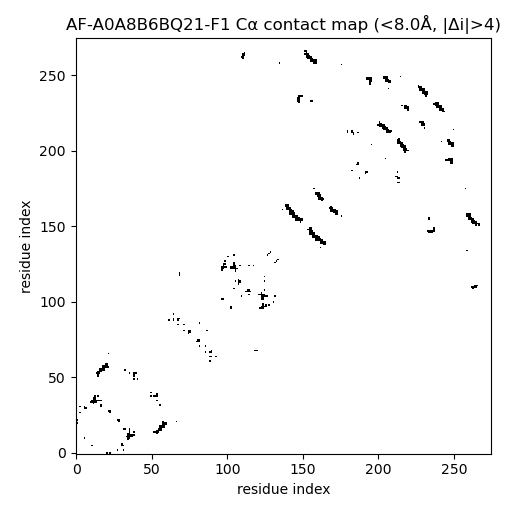ATOM 1465 C C . GLN A 1 182 ? 20.817 -6.415 -28.476 1.00 76.25 182 GLN A C 1
ATOM 1467 O O . GLN A 1 182 ? 21.344 -7.491 -28.744 1.00 76.25 182 GLN A O 1
ATOM 1472 N N . MET A 1 183 ? 19.513 -6.299 -28.213 1.00 72.75 183 MET A N 1
ATOM 1473 C CA . MET A 1 183 ? 18.586 -7.429 -28.276 1.00 72.75 183 MET A CA 1
ATOM 1474 C C . MET A 1 183 ? 18.507 -8.004 -29.691 1.00 72.75 183 MET A C 1
ATOM 1476 O O . MET A 1 183 ? 18.592 -9.218 -29.851 1.00 72.75 183 MET A O 1
ATOM 1480 N N . GLN A 1 184 ? 18.410 -7.149 -30.713 1.00 79.19 184 GLN A N 1
ATOM 1481 C CA . GLN A 1 184 ? 18.367 -7.580 -32.109 1.00 79.19 184 GLN A CA 1
ATOM 1482 C C . GLN A 1 184 ? 19.655 -8.290 -32.526 1.00 79.19 184 GLN A C 1
ATOM 1484 O O . GLN A 1 184 ? 19.601 -9.333 -33.166 1.00 79.19 184 GLN A O 1
ATOM 1489 N N . SER A 1 185 ? 20.809 -7.743 -32.142 1.00 81.25 185 SER A N 1
ATOM 1490 C CA . SER A 1 185 ? 22.111 -8.351 -32.417 1.00 81.25 185 SER A CA 1
ATOM 1491 C C . SER A 1 185 ? 22.245 -9.719 -31.737 1.00 81.25 185 SER A C 1
ATOM 1493 O O . SER A 1 185 ? 22.627 -10.697 -32.373 1.00 81.25 185 SER A O 1
ATOM 1495 N N . PHE A 1 186 ? 21.852 -9.813 -30.463 1.00 79.81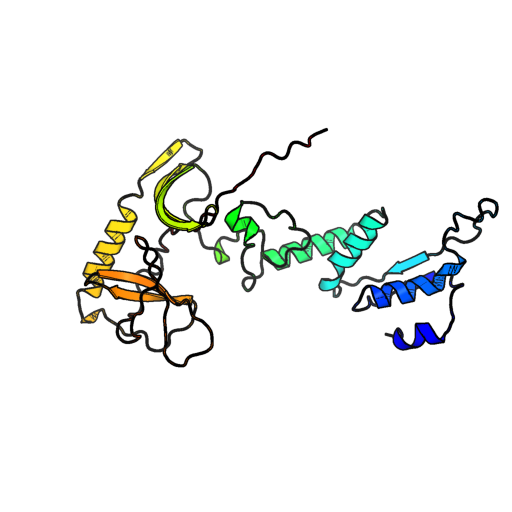 186 PHE A N 1
ATOM 1496 C CA . PHE A 1 186 ? 21.968 -11.040 -29.679 1.00 79.81 186 PHE A CA 1
ATOM 1497 C C . PHE A 1 186 ? 21.029 -12.148 -30.167 1.00 79.81 186 PHE A C 1
ATOM 1499 O O . PHE A 1 186 ? 21.483 -13.252 -30.455 1.00 79.81 186 PHE A O 1
ATOM 1506 N N . PHE A 1 187 ? 19.729 -11.858 -30.279 1.00 79.19 187 PHE A N 1
ATOM 1507 C CA . PHE A 1 187 ? 18.731 -12.839 -30.710 1.00 79.19 187 PHE A CA 1
ATOM 1508 C C . PHE A 1 187 ? 18.711 -13.042 -32.229 1.00 79.19 187 PHE A C 1
ATOM 1510 O O . PHE A 1 187 ? 18.135 -14.021 -32.700 1.00 79.19 187 PHE A O 1
ATOM 1517 N N . GLY A 1 188 ? 19.368 -12.175 -33.004 1.00 79.50 188 GLY A N 1
ATOM 1518 C CA . GLY A 1 188 ? 19.620 -12.394 -34.427 1.00 79.50 188 GLY A CA 1
ATOM 1519 C C . GLY A 1 188 ? 20.364 -13.707 -34.678 1.00 79.50 188 GLY A C 1
ATOM 1520 O O . GLY A 1 188 ? 20.005 -14.437 -35.599 1.00 79.50 188 GLY A O 1
ATOM 1521 N N . ASP A 1 189 ? 21.303 -14.065 -33.798 1.00 83.19 189 ASP A N 1
ATOM 1522 C CA . ASP A 1 189 ? 21.952 -15.374 -33.798 1.00 83.19 189 ASP A CA 1
ATOM 1523 C C . ASP A 1 189 ? 21.010 -16.462 -33.249 1.00 83.19 189 ASP A C 1
ATOM 1525 O O . ASP A 1 189 ? 20.599 -16.452 -32.085 1.00 83.19 189 ASP A O 1
ATOM 1529 N N . HIS A 1 190 ? 20.679 -17.439 -34.096 1.00 81.81 190 HIS A N 1
ATOM 1530 C CA . HIS A 1 190 ? 19.815 -18.563 -33.740 1.00 81.81 190 HIS A CA 1
ATOM 1531 C C . HIS A 1 190 ? 20.359 -19.411 -32.581 1.00 81.81 190 HIS A C 1
ATOM 1533 O O . HIS A 1 190 ? 19.561 -20.020 -31.867 1.00 81.81 190 HIS A O 1
ATOM 1539 N N . MET A 1 191 ? 21.674 -19.426 -32.345 1.00 82.69 191 MET A N 1
ATOM 1540 C CA . MET A 1 191 ? 22.279 -20.172 -31.236 1.00 82.69 191 MET A CA 1
ATOM 1541 C C . MET A 1 191 ? 21.946 -19.568 -29.866 1.00 82.69 191 MET A C 1
ATOM 1543 O O . MET A 1 191 ? 21.869 -20.290 -28.870 1.00 82.69 191 MET A O 1
ATOM 1547 N N . ASN A 1 192 ? 21.663 -18.264 -29.817 1.00 78.81 192 ASN A N 1
ATOM 1548 C CA . ASN A 1 192 ? 21.291 -17.553 -28.592 1.00 78.81 192 ASN A CA 1
ATOM 1549 C C . ASN A 1 192 ? 19.791 -17.665 -28.270 1.00 78.81 192 ASN A C 1
ATOM 1551 O O . ASN A 1 192 ? 19.339 -17.289 -27.184 1.00 78.81 192 ASN A O 1
ATOM 1555 N N . ARG A 1 193 ? 18.992 -18.217 -29.190 1.00 81.12 193 ARG A N 1
ATOM 1556 C CA . ARG A 1 193 ? 17.540 -18.374 -29.046 1.00 81.12 193 ARG A CA 1
ATOM 1557 C C . ARG A 1 193 ? 17.194 -19.600 -28.199 1.00 81.12 193 ARG A C 1
ATOM 1559 O O . ARG A 1 193 ? 16.786 -20.648 -28.700 1.00 81.12 193 ARG A O 1
ATOM 1566 N N . GLN A 1 194 ? 17.316 -19.466 -26.882 1.00 78.50 194 GLN A N 1
ATOM 1567 C CA . GLN A 1 194 ? 16.920 -20.518 -25.943 1.00 78.50 194 GLN A CA 1
ATOM 1568 C C . GLN A 1 194 ? 15.431 -20.426 -25.606 1.00 78.50 194 GLN A C 1
ATOM 1570 O O . GLN A 1 194 ? 14.987 -19.448 -25.007 1.00 78.50 194 GLN A O 1
ATOM 1575 N N . ARG A 1 195 ? 14.659 -21.463 -25.946 1.00 72.50 195 ARG A N 1
ATOM 1576 C CA . ARG A 1 195 ? 13.215 -21.522 -25.661 1.00 72.50 195 ARG A CA 1
ATOM 1577 C C . ARG A 1 195 ? 12.923 -21.487 -24.158 1.00 72.50 195 ARG A C 1
ATOM 1579 O O . ARG A 1 195 ? 13.567 -22.186 -23.371 1.00 72.50 195 ARG A O 1
ATOM 1586 N N . HIS A 1 196 ? 11.913 -20.711 -23.769 1.00 68.81 196 HIS A N 1
ATOM 1587 C CA . HIS A 1 196 ? 11.424 -20.664 -22.392 1.00 68.81 196 HIS A CA 1
ATOM 1588 C C . HIS A 1 196 ? 10.264 -21.655 -22.194 1.00 68.81 196 HIS A C 1
ATOM 1590 O O . HIS A 1 196 ? 9.112 -21.345 -22.475 1.00 68.81 196 HIS A O 1
ATOM 1596 N N . THR A 1 197 ? 10.556 -22.872 -21.726 1.00 63.25 197 THR A N 1
ATOM 1597 C CA . THR A 1 197 ? 9.572 -23.974 -21.686 1.00 63.25 197 THR A CA 1
ATOM 1598 C C . THR A 1 197 ? 8.633 -23.962 -20.474 1.00 63.25 197 THR A C 1
ATOM 1600 O O . THR A 1 197 ? 7.544 -24.515 -20.567 1.00 63.25 197 THR A O 1
ATOM 1603 N N . ASN A 1 198 ? 9.017 -23.319 -19.364 1.00 67.44 198 ASN A N 1
ATOM 1604 C CA . ASN A 1 198 ? 8.260 -23.304 -18.102 1.00 67.44 198 ASN A CA 1
ATOM 1605 C C . ASN A 1 198 ? 7.902 -21.864 -17.704 1.00 67.44 198 ASN A C 1
ATOM 1607 O O . ASN A 1 198 ? 8.440 -21.350 -16.731 1.00 67.44 198 ASN A O 1
ATOM 1611 N N . MET A 1 199 ? 7.091 -21.172 -18.505 1.00 62.81 199 MET A N 1
ATOM 1612 C CA . MET A 1 199 ? 6.714 -19.785 -18.201 1.00 62.81 199 MET A CA 1
ATOM 1613 C C . MET A 1 199 ? 5.671 -19.698 -17.091 1.00 62.81 199 MET A C 1
ATOM 1615 O O . MET A 1 199 ? 4.626 -20.348 -17.160 1.00 62.81 199 MET A O 1
ATOM 1619 N N . CYS A 1 200 ? 5.921 -18.801 -16.148 1.00 60.91 200 CYS A N 1
ATOM 1620 C CA . CYS A 1 200 ? 4.974 -18.344 -15.147 1.00 60.91 200 CYS A CA 1
ATOM 1621 C C . CYS A 1 200 ? 4.488 -16.922 -15.467 1.00 60.91 200 CYS A C 1
ATOM 1623 O O . CYS A 1 200 ? 5.161 -16.132 -16.137 1.00 60.91 200 CYS A O 1
ATOM 1625 N N . ILE A 1 201 ? 3.299 -16.577 -14.965 1.00 57.28 201 ILE A N 1
ATOM 1626 C CA . ILE A 1 201 ? 2.826 -15.187 -14.978 1.00 57.28 201 ILE A CA 1
ATOM 1627 C C . ILE A 1 201 ? 3.854 -14.329 -14.225 1.00 57.28 201 ILE A C 1
ATOM 1629 O O . ILE A 1 201 ? 4.224 -14.664 -13.102 1.00 57.28 201 ILE A O 1
ATOM 1633 N N . GLY A 1 202 ? 4.313 -13.238 -14.845 1.00 54.69 202 GLY A N 1
ATOM 1634 C CA . GLY A 1 202 ? 5.361 -12.371 -14.293 1.00 54.69 202 GLY A CA 1
ATOM 1635 C C . GLY A 1 202 ? 6.786 -12.604 -14.824 1.00 54.69 202 GLY A C 1
ATOM 1636 O O . GLY A 1 202 ? 7.627 -11.723 -14.637 1.00 54.69 202 GLY A O 1
ATOM 1637 N N . ASP A 1 203 ? 7.065 -13.702 -15.535 1.00 57.16 203 ASP A N 1
ATOM 1638 C CA . ASP A 1 203 ? 8.410 -13.994 -16.062 1.00 57.16 203 ASP A CA 1
ATOM 1639 C C . ASP A 1 203 ? 8.787 -13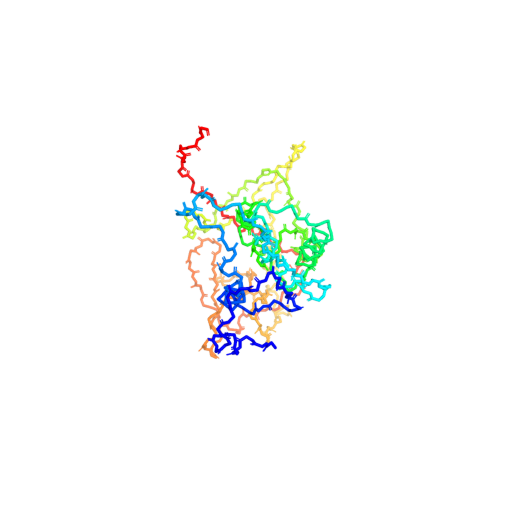.095 -17.247 1.00 57.16 203 ASP A C 1
ATOM 1641 O O . ASP A 1 203 ? 8.144 -13.120 -18.288 1.00 57.16 203 ASP A O 1
ATOM 1645 N N . VAL A 1 204 ? 9.875 -12.328 -17.173 1.00 61.81 204 VAL A N 1
ATOM 1646 C CA . VAL A 1 204 ? 10.294 -11.507 -18.324 1.00 61.81 204 VAL A CA 1
ATOM 1647 C C . VAL A 1 204 ? 10.947 -12.385 -19.399 1.00 61.81 204 VAL A C 1
ATOM 1649 O O . VAL A 1 204 ? 11.995 -12.981 -19.164 1.00 61.81 204 VAL A O 1
ATOM 1652 N N . CYS A 1 205 ? 10.367 -12.413 -20.600 1.00 66.62 205 CYS A N 1
ATOM 1653 C CA . CYS A 1 205 ? 10.884 -13.162 -21.749 1.00 66.62 205 CYS A CA 1
ATOM 1654 C C . CYS A 1 205 ? 11.133 -12.249 -22.956 1.00 66.62 205 CYS A C 1
ATOM 1656 O O . CYS A 1 205 ? 10.573 -11.152 -23.038 1.00 66.62 205 CYS A O 1
ATOM 1658 N N . ALA A 1 206 ? 11.984 -12.703 -23.879 1.00 69.69 206 ALA A N 1
ATOM 1659 C CA . ALA A 1 206 ? 12.155 -12.086 -25.188 1.00 69.69 206 ALA A CA 1
ATOM 1660 C C . ALA A 1 206 ? 11.173 -12.693 -26.200 1.00 69.69 206 ALA A C 1
ATOM 1662 O O . ALA A 1 206 ? 10.966 -13.904 -26.194 1.00 69.69 206 ALA A O 1
ATOM 1663 N N . TYR A 1 207 ? 10.599 -11.880 -27.083 1.00 70.25 207 TYR A N 1
ATOM 1664 C CA . TYR A 1 207 ? 9.715 -12.341 -28.155 1.00 70.25 207 TYR A CA 1
ATOM 1665 C C . TYR A 1 207 ? 10.010 -11.630 -29.471 1.00 70.25 207 TYR A C 1
ATOM 1667 O O . TYR A 1 207 ? 10.411 -10.466 -29.466 1.00 70.25 207 TYR A O 1
ATOM 1675 N N . GLU A 1 208 ? 9.804 -12.332 -30.584 1.00 69.62 208 GLU A N 1
ATOM 1676 C CA . GLU A 1 208 ? 9.948 -11.792 -31.938 1.00 69.62 208 GLU A CA 1
ATOM 1677 C C . GLU A 1 208 ? 8.589 -11.299 -32.448 1.00 69.62 208 GLU A C 1
ATOM 1679 O O . GLU A 1 208 ? 7.616 -12.055 -32.490 1.00 69.62 208 GLU A O 1
ATOM 1684 N N . PHE A 1 209 ? 8.503 -10.026 -32.830 1.00 64.94 209 PHE A N 1
ATOM 1685 C CA . PHE A 1 209 ? 7.318 -9.457 -33.466 1.00 64.94 209 PHE A CA 1
ATOM 1686 C C . PHE A 1 209 ? 7.730 -8.527 -34.600 1.00 64.94 209 PHE A C 1
ATOM 1688 O O . PHE A 1 209 ? 8.507 -7.600 -34.390 1.00 64.94 209 PHE A O 1
ATOM 1695 N N . SER A 1 210 ? 7.185 -8.757 -35.799 1.00 62.88 210 SER A N 1
ATOM 1696 C CA . SER A 1 210 ? 7.547 -7.993 -37.000 1.00 62.88 210 SER A CA 1
ATOM 1697 C C . SER A 1 210 ? 9.070 -7.921 -37.214 1.00 62.88 210 SER A C 1
ATOM 1699 O O . SER A 1 210 ? 9.592 -6.854 -37.526 1.00 62.88 210 SER A O 1
ATOM 1701 N N . GLU A 1 211 ? 9.766 -9.046 -36.997 1.00 60.47 211 GLU A N 1
ATOM 1702 C CA . GLU A 1 211 ? 11.230 -9.201 -37.132 1.00 60.47 211 GLU A CA 1
ATOM 1703 C C . GLU A 1 211 ? 12.074 -8.431 -36.091 1.00 60.47 211 GLU A C 1
ATOM 1705 O O . GLU A 1 211 ? 13.299 -8.358 -36.205 1.00 60.47 211 GLU A O 1
ATOM 1710 N N . ILE A 1 212 ? 11.439 -7.884 -35.045 1.00 55.34 212 ILE A N 1
ATOM 1711 C CA . ILE A 1 212 ? 12.098 -7.156 -33.951 1.00 55.34 212 ILE A CA 1
ATOM 1712 C C . ILE A 1 212 ? 11.923 -7.910 -32.629 1.00 55.34 212 ILE A C 1
ATOM 1714 O O . ILE A 1 212 ? 10.822 -8.357 -32.293 1.00 55.34 212 ILE A O 1
ATOM 1718 N N . PHE A 1 213 ? 13.002 -8.014 -31.846 1.00 52.91 213 PHE A N 1
ATOM 1719 C CA . PHE A 1 213 ? 12.969 -8.618 -30.511 1.00 52.91 213 PHE A CA 1
ATOM 1720 C C . PHE A 1 213 ? 12.616 -7.615 -29.403 1.00 52.91 213 PHE A C 1
ATOM 1722 O O . PHE A 1 213 ? 13.197 -6.534 -29.295 1.00 52.91 213 PHE A O 1
ATOM 1729 N N . HIS A 1 214 ? 11.698 -8.007 -28.520 1.00 56.72 214 HIS A N 1
ATOM 1730 C CA . HIS A 1 214 ? 11.200 -7.204 -27.397 1.00 56.72 214 HIS A CA 1
ATOM 1731 C C . HIS A 1 214 ? 11.205 -8.000 -26.087 1.00 56.72 214 HIS A C 1
ATOM 1733 O O . HIS A 1 214 ? 11.116 -9.220 -26.131 1.00 56.72 214 HIS A O 1
ATOM 1739 N N . SER A 1 215 ? 11.262 -7.336 -24.921 1.00 49.78 215 SER A N 1
ATOM 1740 C CA . SER A 1 215 ? 11.181 -7.987 -23.600 1.00 49.78 215 SER A CA 1
ATOM 1741 C C . SER A 1 215 ? 9.960 -7.539 -22.788 1.00 49.78 215 SER A C 1
ATOM 1743 O O . SER A 1 215 ? 9.703 -6.339 -22.657 1.00 49.78 215 SER A O 1
ATOM 1745 N N . ARG A 1 216 ? 9.182 -8.486 -22.238 1.00 55.00 216 ARG A N 1
ATOM 1746 C CA . ARG A 1 216 ? 8.074 -8.194 -21.300 1.00 55.00 216 ARG A CA 1
ATOM 1747 C C . ARG A 1 216 ? 7.648 -9.430 -20.495 1.00 55.00 216 ARG A C 1
ATOM 1749 O O . ARG A 1 216 ? 7.902 -10.554 -20.917 1.00 55.00 216 ARG A O 1
ATOM 1756 N N . ALA A 1 217 ? 6.997 -9.207 -19.352 1.00 49.19 217 ALA A N 1
ATOM 1757 C CA . ALA A 1 217 ? 6.354 -10.256 -18.564 1.00 49.19 217 ALA A CA 1
ATOM 1758 C C . ALA A 1 217 ? 4.945 -10.614 -19.102 1.00 49.19 217 ALA A C 1
ATOM 1760 O O . ALA A 1 217 ? 4.210 -9.696 -19.478 1.00 49.19 217 ALA A O 1
ATOM 1761 N N . PRO A 1 218 ? 4.562 -11.905 -19.122 1.00 49.56 218 PRO A N 1
ATOM 1762 C CA . PRO A 1 218 ? 3.200 -12.412 -19.240 1.00 49.56 218 PRO A CA 1
ATOM 1763 C C . PRO A 1 218 ? 2.167 -11.705 -18.359 1.00 49.56 218 PRO A C 1
ATOM 1765 O O . PRO A 1 218 ? 2.307 -11.721 -17.137 1.00 49.56 218 PRO A O 1
ATOM 1768 N N . ASP A 1 219 ? 1.083 -11.220 -18.968 1.00 49.78 219 ASP A N 1
ATOM 1769 C CA . ASP A 1 219 ? -0.192 -10.937 -18.296 1.00 49.78 219 ASP A CA 1
ATOM 1770 C C . ASP A 1 219 ? -1.236 -11.952 -18.806 1.00 49.78 219 ASP A C 1
ATOM 1772 O O . ASP A 1 219 ? -1.337 -12.165 -20.019 1.00 49.78 219 ASP A O 1
ATOM 1776 N N . GLY A 1 220 ? -2.007 -12.589 -17.913 1.00 44.75 220 GLY A N 1
ATOM 1777 C CA . GLY A 1 220 ? -2.985 -13.628 -18.271 1.00 44.75 220 GLY A CA 1
ATOM 1778 C C . GLY A 1 220 ? -4.183 -13.716 -17.317 1.00 44.75 220 GLY A C 1
ATOM 1779 O O . GLY A 1 220 ? -4.065 -13.389 -16.139 1.00 44.75 220 GLY A O 1
ATOM 1780 N N . ASP A 1 221 ? -5.326 -14.166 -17.850 1.00 40.53 221 ASP A N 1
ATOM 1781 C CA . ASP A 1 221 ? -6.522 -14.561 -17.090 1.00 40.53 221 ASP A CA 1
ATOM 1782 C C . ASP A 1 221 ? -6.467 -16.075 -16.830 1.00 40.53 221 ASP A C 1
ATOM 1784 O O . ASP A 1 221 ? -6.172 -16.861 -17.732 1.00 40.53 221 ASP A O 1
ATOM 1788 N N . ASN A 1 222 ? -6.745 -16.488 -15.596 1.00 38.53 222 ASN A N 1
ATOM 1789 C CA . ASN A 1 222 ? -6.378 -17.790 -15.016 1.00 38.53 222 ASN A CA 1
ATOM 1790 C C . ASN A 1 222 ? -7.136 -19.030 -15.567 1.00 38.53 222 ASN A C 1
ATOM 1792 O O . ASN A 1 222 ? -7.231 -20.038 -14.870 1.00 38.53 222 ASN A O 1
ATOM 1796 N N . GLN A 1 223 ? -7.733 -18.981 -16.767 1.00 34.62 223 GLN A N 1
ATOM 1797 C CA . GLN A 1 223 ? -8.738 -19.971 -17.200 1.00 34.62 223 GLN A CA 1
ATOM 1798 C C . GLN A 1 223 ? -8.558 -20.630 -18.582 1.00 34.62 223 GLN A C 1
ATOM 1800 O O . GLN A 1 223 ? -9.469 -21.328 -19.019 1.00 34.62 223 GLN A O 1
ATOM 1805 N N . SER A 1 224 ? -7.419 -20.534 -19.279 1.00 32.09 224 SER A N 1
ATOM 1806 C CA . SER A 1 224 ? -7.214 -21.409 -20.452 1.00 32.09 224 SER A CA 1
ATOM 1807 C C . SER A 1 224 ? -5.808 -21.975 -20.557 1.00 32.09 224 SER A C 1
ATOM 1809 O O . SER A 1 224 ? -4.842 -21.226 -20.577 1.00 32.09 224 SER A O 1
ATOM 1811 N N . LEU A 1 225 ? -5.727 -23.298 -20.713 1.00 30.45 225 LEU A N 1
ATOM 1812 C CA . LEU A 1 225 ? -4.527 -24.101 -20.995 1.00 30.45 225 LEU A CA 1
ATOM 1813 C C . LEU A 1 225 ? -3.910 -23.863 -22.393 1.00 30.45 225 LEU A C 1
ATOM 1815 O O . LEU A 1 225 ? -2.999 -24.580 -22.791 1.00 30.45 225 LEU A O 1
ATOM 1819 N N . ASP A 1 226 ? -4.349 -22.828 -23.110 1.00 28.73 226 ASP A N 1
ATOM 1820 C CA . ASP A 1 226 ? -3.546 -22.165 -24.136 1.00 28.73 226 ASP A CA 1
ATOM 1821 C C . ASP A 1 226 ? -2.826 -21.002 -23.453 1.00 28.73 226 ASP A C 1
ATOM 1823 O O . ASP A 1 226 ? -3.496 -20.108 -22.933 1.00 28.73 226 ASP A O 1
ATOM 1827 N N . PHE A 1 227 ? -1.492 -20.968 -23.464 1.00 32.62 227 PHE A N 1
ATOM 1828 C CA . PHE A 1 227 ? -0.712 -19.829 -22.962 1.00 32.62 227 PHE A CA 1
ATOM 1829 C C . PHE A 1 227 ? -0.966 -18.584 -23.834 1.00 32.62 227 PHE A C 1
ATOM 1831 O O . PHE A 1 227 ? -0.187 -18.237 -24.720 1.00 32.62 227 PHE A O 1
ATOM 1838 N N . ARG A 1 228 ? -2.107 -17.929 -23.607 1.00 31.30 228 ARG A N 1
ATOM 1839 C CA . ARG A 1 228 ? -2.548 -16.689 -24.245 1.00 31.30 228 ARG A CA 1
ATOM 1840 C C . ARG A 1 228 ? -1.916 -15.538 -23.487 1.00 31.30 228 ARG A C 1
ATOM 1842 O O . ARG A 1 228 ? -2.470 -15.035 -22.516 1.00 31.30 228 ARG A O 1
ATOM 1849 N N . LEU A 1 229 ? -0.719 -15.168 -23.912 1.00 35.97 229 LEU A N 1
ATOM 1850 C CA . LEU A 1 229 ? 0.030 -14.083 -23.301 1.00 35.97 229 LEU A CA 1
ATOM 1851 C C . LEU A 1 229 ? -0.379 -12.761 -23.947 1.00 35.97 229 LEU A C 1
ATOM 1853 O O . LEU A 1 229 ? -0.264 -12.593 -25.161 1.00 35.97 229 LEU A O 1
ATOM 1857 N N . PHE A 1 230 ? -0.915 -11.843 -23.140 1.00 34.31 230 PHE A N 1
ATOM 1858 C CA . PHE A 1 230 ? -1.319 -10.522 -23.606 1.00 34.31 230 PHE A CA 1
ATOM 1859 C C . PHE A 1 230 ? -0.111 -9.581 -23.622 1.00 34.31 230 PHE A C 1
ATOM 1861 O O . PHE A 1 230 ? 0.382 -9.175 -22.571 1.00 34.31 230 PHE A O 1
ATOM 1868 N N . TYR A 1 231 ? 0.337 -9.166 -24.808 1.00 45.44 231 TYR A N 1
ATOM 1869 C CA . TYR A 1 231 ? 1.428 -8.195 -24.936 1.00 45.44 231 TYR A CA 1
ATOM 1870 C C . TYR A 1 231 ? 0.882 -6.810 -25.254 1.00 45.44 231 TYR A C 1
ATOM 1872 O O . TYR A 1 231 ? 0.277 -6.612 -26.302 1.00 45.44 231 TYR A O 1
ATOM 1880 N N . LYS A 1 232 ? 1.115 -5.827 -24.378 1.00 38.84 232 LYS A N 1
ATOM 1881 C CA . LYS A 1 232 ? 0.797 -4.420 -24.664 1.00 38.84 232 LYS A CA 1
ATOM 1882 C C . LYS A 1 232 ? 2.006 -3.757 -25.323 1.00 38.84 232 LYS A C 1
ATOM 1884 O O . LYS A 1 232 ? 3.060 -3.623 -24.696 1.00 38.84 232 LYS A O 1
ATOM 1889 N N . TYR A 1 233 ? 1.873 -3.371 -26.585 1.00 41.38 233 TYR A N 1
ATOM 1890 C CA . TYR A 1 233 ? 2.945 -2.716 -27.333 1.00 41.38 233 TYR A CA 1
ATOM 1891 C C . TYR A 1 233 ? 3.236 -1.317 -26.749 1.00 41.38 233 TYR A C 1
ATOM 1893 O O . TYR A 1 233 ? 2.299 -0.635 -26.315 1.00 41.38 233 TYR A O 1
ATOM 1901 N N . PRO A 1 234 ? 4.503 -0.851 -26.711 1.00 40.31 234 PRO A N 1
ATOM 1902 C CA . PRO A 1 234 ? 4.802 0.510 -26.293 1.00 40.31 234 PRO A CA 1
ATOM 1903 C C . PRO A 1 234 ? 4.088 1.527 -27.180 1.00 40.31 234 PRO A C 1
ATOM 1905 O O . PRO A 1 234 ? 3.440 2.396 -26.626 1.00 40.31 234 PRO A O 1
ATOM 1908 N N . SER A 1 235 ? 4.128 1.400 -28.511 1.00 38.88 235 SER A N 1
ATOM 1909 C CA . SER A 1 235 ? 3.618 2.410 -29.461 1.00 38.88 235 SER A CA 1
ATOM 1910 C C . SER A 1 235 ? 2.158 2.244 -29.896 1.00 38.88 235 SER A C 1
ATOM 1912 O O . SER A 1 235 ? 1.638 3.107 -30.595 1.00 38.88 235 SER A O 1
ATOM 1914 N N . HIS A 1 236 ? 1.485 1.157 -29.515 1.00 42.28 236 HIS A N 1
ATOM 1915 C CA . HIS A 1 236 ? 0.111 0.872 -29.928 1.00 42.28 236 HIS A CA 1
ATOM 1916 C C . HIS A 1 236 ? -0.656 0.230 -28.779 1.00 42.28 236 HIS A C 1
ATOM 1918 O O . HIS A 1 236 ? -0.164 -0.667 -28.099 1.00 42.28 236 HIS A O 1
ATOM 1924 N N . ASN A 1 237 ? -1.909 0.641 -28.593 1.00 40.38 237 ASN A N 1
ATOM 1925 C CA . ASN A 1 237 ? -2.803 0.105 -27.564 1.00 40.38 237 ASN A CA 1
ATOM 1926 C C . ASN A 1 237 ? -3.316 -1.319 -27.870 1.00 40.38 237 ASN A C 1
ATOM 1928 O O . ASN A 1 237 ? -4.370 -1.732 -27.396 1.00 40.38 237 ASN A O 1
ATOM 1932 N N . SER A 1 238 ? -2.584 -2.068 -28.694 1.00 42.25 238 SER A N 1
ATOM 1933 C CA . SER A 1 238 ? -2.957 -3.406 -29.132 1.00 42.25 238 SER A CA 1
ATOM 1934 C C . SER A 1 238 ? -2.391 -4.437 -28.167 1.00 42.25 238 SER A C 1
ATOM 1936 O O . SER A 1 238 ? -1.192 -4.442 -27.882 1.00 42.25 238 SER A O 1
ATOM 1938 N N . LYS A 1 239 ? -3.276 -5.300 -27.665 1.00 50.03 239 LYS A N 1
ATOM 1939 C CA . LYS A 1 239 ? -2.898 -6.579 -27.073 1.00 50.03 239 LYS A CA 1
ATOM 1940 C C . LYS A 1 239 ? -2.539 -7.512 -28.228 1.00 50.03 239 LYS A C 1
ATOM 1942 O O . LYS A 1 239 ? -3.401 -7.811 -29.048 1.00 50.03 239 LYS A O 1
ATOM 1947 N N . ILE A 1 240 ? -1.279 -7.911 -28.325 1.00 45.06 240 ILE A N 1
ATOM 1948 C CA . ILE A 1 240 ? -0.804 -8.835 -29.359 1.00 45.06 240 ILE A CA 1
ATOM 1949 C C . ILE A 1 240 ? -0.766 -10.237 -28.756 1.00 45.06 240 ILE A C 1
ATOM 1951 O O . ILE A 1 240 ? -0.418 -10.393 -27.586 1.00 45.06 240 ILE A O 1
ATOM 1955 N N . TYR A 1 241 ? -1.142 -11.236 -29.551 1.00 54.03 241 TYR A N 1
ATOM 1956 C CA . TYR A 1 241 ? -1.031 -12.647 -29.205 1.00 54.03 241 TYR A CA 1
ATOM 1957 C C . TYR A 1 241 ? 0.275 -13.190 -29.777 1.00 54.03 241 TYR A C 1
ATOM 1959 O O . TYR A 1 241 ? 0.499 -13.097 -30.983 1.00 54.03 241 TYR A O 1
ATOM 1967 N N . VAL A 1 242 ? 1.125 -13.764 -28.928 1.00 47.50 242 VAL A N 1
ATOM 1968 C CA . VAL A 1 242 ? 2.354 -14.439 -29.366 1.00 47.50 242 VAL A CA 1
ATOM 1969 C C . VAL A 1 242 ? 2.292 -15.888 -28.905 1.00 47.50 242 VAL A C 1
ATOM 1971 O O . VAL A 1 242 ? 2.004 -16.163 -27.741 1.00 47.50 242 VAL A O 1
ATOM 1974 N N . GLN A 1 243 ? 2.519 -16.822 -29.829 1.00 48.38 243 GLN A N 1
ATOM 1975 C CA . GLN A 1 243 ? 2.574 -18.248 -29.510 1.00 48.38 243 GLN A CA 1
ATOM 1976 C C . GLN A 1 243 ? 3.783 -18.540 -28.615 1.00 48.38 243 GLN A C 1
ATOM 1978 O O . GLN A 1 243 ? 4.867 -18.004 -28.843 1.00 48.38 243 GLN A O 1
ATOM 1983 N N . SER A 1 244 ? 3.626 -19.444 -27.644 1.00 46.00 244 SER A N 1
ATOM 1984 C CA . SER A 1 244 ? 4.681 -19.801 -26.679 1.00 46.00 244 SER A CA 1
ATOM 1985 C C . SER A 1 244 ? 5.994 -20.266 -27.325 1.00 46.00 244 SER A C 1
ATOM 1987 O O . SER A 1 244 ? 7.063 -20.123 -26.738 1.00 46.00 244 SER A O 1
ATOM 1989 N N . LEU A 1 245 ? 5.929 -20.779 -28.558 1.00 48.75 245 LEU A N 1
ATOM 1990 C CA . LEU A 1 245 ? 7.080 -21.219 -29.350 1.00 48.75 245 LEU A CA 1
ATOM 1991 C C . LEU A 1 245 ? 8.010 -20.075 -29.797 1.00 48.75 245 LEU A C 1
ATOM 1993 O O . LEU A 1 245 ? 9.142 -20.353 -30.187 1.00 48.75 245 LEU A O 1
ATOM 1997 N N . LEU A 1 246 ? 7.559 -18.820 -29.724 1.00 51.16 246 LEU A N 1
ATOM 1998 C CA . LEU A 1 246 ? 8.315 -17.622 -30.113 1.00 51.16 246 LEU A CA 1
ATOM 1999 C C . LEU A 1 246 ? 8.880 -16.855 -28.903 1.00 51.16 246 LEU A C 1
ATOM 2001 O O . LEU A 1 246 ? 9.194 -15.670 -29.018 1.00 51.16 246 LEU A O 1
ATOM 2005 N N . LEU A 1 247 ? 8.983 -17.520 -27.744 1.00 55.75 247 LEU A N 1
ATOM 2006 C CA . LEU A 1 247 ? 9.426 -16.923 -26.485 1.00 55.75 247 LEU A CA 1
ATOM 2007 C C . LEU A 1 247 ? 10.767 -17.495 -26.032 1.00 55.75 247 LEU A C 1
ATOM 2009 O O . LEU A 1 247 ? 10.944 -18.707 -25.857 1.00 55.75 247 LEU A O 1
ATOM 2013 N N . PHE A 1 248 ? 11.715 -16.589 -25.819 1.00 59.09 248 PHE A N 1
ATOM 2014 C CA . PHE A 1 248 ? 13.102 -16.893 -25.507 1.00 59.09 248 PHE A CA 1
ATOM 2015 C C . PHE A 1 248 ? 13.473 -16.403 -24.104 1.00 59.09 248 PHE A C 1
ATOM 2017 O O . PHE A 1 248 ? 12.949 -15.400 -23.610 1.00 59.09 248 PHE A O 1
ATOM 2024 N N . LYS A 1 249 ? 14.384 -17.123 -23.444 1.00 61.66 249 LYS A N 1
ATOM 2025 C CA . LYS A 1 249 ? 14.919 -16.737 -22.132 1.00 61.66 249 LYS A CA 1
ATOM 2026 C C . LYS A 1 249 ? 15.689 -15.417 -22.228 1.00 61.66 249 LYS A C 1
ATOM 2028 O O . LYS A 1 249 ? 16.478 -15.228 -23.150 1.00 61.66 249 LYS A O 1
ATOM 2033 N N . LEU A 1 250 ? 15.497 -14.525 -21.255 1.00 59.09 250 LEU A N 1
ATOM 2034 C CA . LEU A 1 250 ? 16.142 -13.209 -21.204 1.00 59.09 250 LEU A CA 1
ATOM 2035 C C . LEU A 1 250 ? 17.356 -13.199 -20.252 1.00 59.09 250 LEU A C 1
ATOM 2037 O O . LEU A 1 250 ? 17.447 -12.354 -19.371 1.00 59.09 250 LEU A O 1
ATOM 2041 N N . ASN A 1 251 ? 18.292 -14.138 -20.412 1.00 54.75 251 ASN A N 1
ATOM 2042 C CA . ASN A 1 251 ? 19.337 -14.391 -19.408 1.00 54.75 251 ASN A CA 1
ATOM 2043 C C . ASN A 1 251 ? 20.309 -13.205 -19.188 1.00 54.75 251 ASN A C 1
ATOM 2045 O O . ASN A 1 251 ? 20.691 -12.953 -18.049 1.00 54.75 251 ASN A O 1
ATOM 2049 N N . ASP A 1 252 ? 20.638 -12.431 -20.232 1.00 51.66 252 ASP A N 1
ATOM 2050 C CA . ASP A 1 252 ? 21.702 -11.403 -20.179 1.00 51.66 252 ASP A CA 1
ATOM 2051 C C . ASP A 1 252 ? 21.198 -9.948 -20.107 1.00 51.66 252 ASP A C 1
ATOM 2053 O O . ASP A 1 252 ? 21.985 -9.007 -20.008 1.00 51.66 252 ASP A O 1
ATOM 2057 N N . PHE A 1 253 ? 19.878 -9.731 -20.130 1.00 53.53 253 PHE A N 1
ATOM 2058 C CA . PHE A 1 253 ? 19.284 -8.383 -20.102 1.00 53.53 253 PHE A CA 1
ATOM 2059 C C . PHE A 1 253 ? 18.542 -8.069 -18.792 1.00 53.53 253 PHE A C 1
ATOM 2061 O O . PHE A 1 253 ? 17.963 -6.989 -18.655 1.00 53.53 253 PHE A O 1
ATOM 2068 N N . HIS A 1 254 ? 18.580 -8.979 -17.809 1.00 45.31 254 HIS A N 1
ATOM 2069 C CA . HIS A 1 254 ? 17.884 -8.845 -16.522 1.00 45.31 254 HIS A CA 1
ATOM 2070 C C . HIS A 1 254 ? 18.294 -7.605 -15.712 1.00 45.31 254 HIS A C 1
ATOM 2072 O O . HIS A 1 254 ? 17.453 -7.022 -15.025 1.00 45.31 254 HIS A O 1
ATOM 2078 N N . ASP A 1 255 ? 19.549 -7.164 -15.835 1.00 39.00 255 ASP A N 1
ATOM 2079 C CA . ASP A 1 255 ? 20.089 -6.025 -15.075 1.00 39.00 255 ASP A CA 1
ATOM 2080 C C . ASP A 1 255 ? 19.725 -4.658 -15.689 1.00 39.00 255 ASP A C 1
ATOM 2082 O O . ASP A 1 255 ? 19.969 -3.588 -15.131 1.00 39.00 255 ASP A O 1
ATOM 2086 N N . ARG A 1 256 ? 19.072 -4.680 -16.857 1.00 41.62 256 ARG A N 1
ATOM 2087 C CA . ARG A 1 256 ? 18.495 -3.504 -17.506 1.00 41.62 256 ARG A CA 1
ATOM 2088 C C . ARG A 1 256 ? 16.987 -3.626 -17.479 1.00 41.62 256 ARG A C 1
ATOM 2090 O O . ARG A 1 256 ? 16.340 -3.704 -18.522 1.00 41.62 256 ARG A O 1
ATOM 2097 N N . ARG A 1 257 ? 16.413 -3.604 -16.270 1.00 39.00 257 ARG A N 1
ATOM 2098 C CA . ARG A 1 257 ? 15.015 -3.198 -16.096 1.00 39.00 257 ARG A CA 1
ATOM 2099 C C . ARG A 1 257 ? 14.879 -1.835 -16.762 1.00 39.00 257 ARG A C 1
ATOM 2101 O O . ARG A 1 257 ? 15.250 -0.815 -16.187 1.00 39.00 257 ARG A O 1
ATOM 2108 N N . LEU A 1 258 ? 14.424 -1.849 -18.012 1.00 37.88 258 LEU A N 1
ATOM 2109 C CA . LEU A 1 258 ? 14.007 -0.669 -18.739 1.00 37.88 258 LEU A CA 1
ATOM 2110 C C . LEU A 1 258 ? 13.162 0.146 -17.773 1.00 37.88 258 LEU A C 1
ATOM 2112 O O . LEU A 1 258 ? 12.240 -0.385 -17.150 1.00 37.88 258 LEU A O 1
ATOM 2116 N N . SER A 1 259 ? 13.532 1.407 -17.613 1.00 33.75 259 SER A N 1
ATOM 2117 C CA . SER A 1 259 ? 12.848 2.413 -16.815 1.00 33.75 259 SER A CA 1
ATOM 2118 C C . SER A 1 259 ? 11.488 2.739 -17.444 1.00 33.75 259 SER A C 1
ATOM 2120 O O . SER A 1 259 ? 11.194 3.867 -17.833 1.00 33.75 259 SER A O 1
ATOM 2122 N N . PHE A 1 260 ? 10.641 1.720 -17.577 1.00 33.16 260 PHE A N 1
ATOM 2123 C CA . PHE A 1 260 ? 9.234 1.851 -17.871 1.00 33.16 260 PHE A CA 1
ATOM 2124 C C . PHE A 1 260 ? 8.588 2.419 -16.621 1.00 33.16 260 PHE A C 1
ATOM 2126 O O . PHE A 1 260 ? 8.254 1.710 -15.670 1.00 33.16 260 PHE A O 1
ATOM 2133 N N . LEU A 1 261 ? 8.462 3.738 -16.614 1.00 34.62 261 LEU A N 1
ATOM 2134 C CA . LEU A 1 261 ? 7.737 4.433 -15.577 1.00 34.62 261 LEU A CA 1
ATOM 2135 C C . LEU A 1 261 ? 6.246 4.197 -15.845 1.00 34.62 261 LEU A C 1
ATOM 2137 O O . LEU A 1 261 ? 5.710 4.616 -16.872 1.00 34.62 261 LEU A O 1
ATOM 2141 N N . ASN A 1 262 ? 5.586 3.474 -14.944 1.00 32.59 262 ASN A N 1
ATOM 2142 C CA . ASN A 1 262 ? 4.131 3.443 -14.893 1.00 32.59 262 ASN A CA 1
ATOM 2143 C C . ASN A 1 262 ? 3.715 4.676 -14.088 1.00 32.59 262 ASN A C 1
ATOM 2145 O O . ASN A 1 262 ? 3.832 4.674 -12.863 1.00 32.59 262 ASN A O 1
ATOM 2149 N N . VAL A 1 263 ? 3.364 5.757 -14.784 1.00 34.31 263 VAL A N 1
ATOM 2150 C CA . VAL A 1 263 ? 3.036 7.044 -14.163 1.00 34.31 263 VAL A CA 1
ATOM 2151 C C . VAL A 1 263 ? 1.535 7.217 -14.192 1.00 34.31 263 VAL A C 1
ATOM 2153 O O . VAL A 1 263 ? 0.912 7.071 -15.244 1.00 34.31 263 VAL A O 1
ATOM 2156 N N . SER A 1 264 ? 0.975 7.557 -13.034 1.00 32.25 264 SER A N 1
ATOM 2157 C CA . SER A 1 264 ? -0.422 7.941 -12.919 1.00 32.25 264 SER A CA 1
ATOM 2158 C C . SER A 1 264 ? -0.536 9.426 -12.612 1.00 32.25 264 SER A C 1
ATOM 2160 O O . SER A 1 264 ? -0.043 9.888 -11.587 1.00 32.25 264 SER A O 1
ATOM 2162 N N . THR A 1 265 ? -1.164 10.196 -13.499 1.00 32.12 265 THR A N 1
ATOM 2163 C CA . THR A 1 265 ? -1.374 11.637 -13.302 1.00 32.12 265 THR A CA 1
ATOM 2164 C C . THR A 1 265 ? -2.713 11.940 -12.652 1.00 32.12 265 THR A C 1
ATOM 2166 O O . THR A 1 265 ? -3.729 11.303 -12.907 1.00 32.12 265 THR A O 1
ATOM 2169 N N . ARG A 1 266 ? -2.705 12.948 -11.785 1.00 34.81 266 ARG A N 1
ATOM 2170 C CA . ARG A 1 266 ? -3.847 13.434 -11.010 1.00 34.81 266 ARG A CA 1
ATOM 2171 C C . ARG A 1 266 ? -4.805 14.212 -11.925 1.00 34.81 266 ARG A C 1
ATOM 2173 O O . ARG A 1 266 ? -4.393 15.218 -12.490 1.00 34.81 266 ARG A O 1
ATOM 2180 N N . ASN A 1 267 ? -6.068 13.795 -12.010 1.00 30.89 267 ASN A N 1
ATOM 2181 C CA . ASN A 1 267 ? -7.165 14.708 -12.335 1.00 30.89 267 ASN A CA 1
ATOM 2182 C C . ASN A 1 267 ? -7.706 15.230 -11.006 1.00 30.89 267 ASN A C 1
ATOM 2184 O O . ASN A 1 267 ? -8.472 14.540 -10.339 1.00 30.89 267 ASN A O 1
ATOM 2188 N N . GLU A 1 268 ? -7.268 16.413 -10.588 1.00 32.66 268 GLU A N 1
ATOM 2189 C CA . GLU A 1 268 ? -7.951 17.134 -9.519 1.00 32.66 268 GLU A CA 1
ATOM 2190 C C . GLU A 1 268 ? -8.641 18.358 -10.093 1.00 32.66 268 GLU A C 1
ATOM 2192 O O . GLU A 1 268 ? -8.001 19.283 -10.590 1.00 32.66 268 GLU A O 1
ATOM 2197 N N . THR A 1 269 ? -9.967 18.342 -10.008 1.00 27.69 269 THR A N 1
ATOM 2198 C CA . THR A 1 269 ? -10.747 19.563 -9.866 1.00 27.69 269 THR A CA 1
ATOM 2199 C C . THR A 1 269 ? -10.340 20.240 -8.553 1.00 27.69 269 THR A C 1
ATOM 2201 O O . THR A 1 269 ? -10.123 19.543 -7.557 1.00 27.69 269 THR A O 1
ATOM 2204 N N . PRO A 1 270 ? -10.194 21.573 -8.525 1.00 29.56 270 PRO A N 1
ATOM 2205 C CA . PRO A 1 270 ? -9.924 22.289 -7.291 1.00 29.56 270 PRO A CA 1
ATOM 2206 C C . PRO A 1 270 ? -11.187 22.259 -6.427 1.00 29.56 270 PRO A C 1
ATOM 2208 O O . PRO A 1 270 ? -12.140 22.987 -6.699 1.00 29.56 270 PRO A O 1
ATOM 2211 N N . ASP A 1 271 ? -11.199 21.420 -5.393 1.00 29.16 271 ASP A N 1
ATOM 2212 C CA . ASP A 1 271 ? -12.184 21.555 -4.325 1.00 29.16 271 ASP A CA 1
ATOM 2213 C C . ASP A 1 271 ? -11.803 22.789 -3.502 1.00 29.16 271 ASP A C 1
ATOM 2215 O O . ASP A 1 271 ? -10.838 22.807 -2.732 1.00 29.16 271 ASP A O 1
ATOM 2219 N N . HIS A 1 272 ? -12.559 23.857 -3.747 1.00 33.66 272 HIS A N 1
ATOM 2220 C CA . HIS A 1 272 ? -12.809 24.898 -2.769 1.00 33.66 272 HIS A CA 1
ATOM 2221 C C . HIS A 1 272 ? -13.317 24.226 -1.495 1.00 33.66 272 HIS A C 1
ATOM 2223 O O . HIS A 1 272 ? -14.434 23.736 -1.501 1.00 33.66 272 HIS A O 1
ATOM 2229 N N . ASP A 1 273 ? -12.482 24.164 -0.461 1.00 28.97 273 ASP A N 1
ATOM 2230 C CA . ASP A 1 273 ? -12.884 24.276 0.945 1.00 28.97 273 ASP A CA 1
ATOM 2231 C C . ASP A 1 273 ? -11.624 24.275 1.825 1.00 28.97 273 ASP A C 1
ATOM 2233 O O . ASP A 1 273 ? -11.184 23.262 2.366 1.00 28.97 273 ASP A O 1
ATOM 2237 N N . CYS A 1 274 ? -11.030 25.464 1.943 1.00 27.28 274 CYS A N 1
ATOM 2238 C CA . CYS A 1 274 ? -10.207 25.848 3.084 1.00 27.28 274 CYS A CA 1
ATOM 2239 C C . CYS A 1 274 ? -10.892 27.052 3.741 1.00 27.28 274 CYS A C 1
ATOM 2241 O O . CYS A 1 274 ? -10.790 28.172 3.235 1.00 27.28 274 CYS A O 1
ATOM 2243 N N . LEU A 1 275 ? -11.578 26.793 4.853 1.00 27.36 275 LEU A N 1
ATOM 2244 C CA . LEU A 1 275 ? -11.777 27.737 5.951 1.00 27.36 275 LEU A CA 1
ATOM 2245 C C . LEU A 1 275 ? -11.040 27.182 7.169 1.00 27.36 275 LEU A C 1
ATOM 2247 O O . LEU A 1 275 ? -11.182 25.964 7.423 1.00 27.36 275 LEU A O 1
#

Secondary structure (DSSP, 8-state):
--TTTHHHH-----SEEEESS--SSHHHHHHHHHTTGGGS--TT-TTS------EEEE---GGGHHHHHHHHHHHHHTTPPPPHHHHHHHHHHHHHHHH-TTSPBPHHHHHHS--TTTTT--SB-S--HHHH---S--SSEEEEEEEEEEETTEEEEEEEEEE-TTS-EEE-HHHHHHHHHHHHHHHHSGGG--B--S--TT--EEEEETTEEEEE-----TT-SS--EEEE-SSS--EEEE-GGGEEE-TTSTT----EEEE------------

Organism: Mytilus galloprovincialis (NCBI:txid29158)

Sequence (275 aa):
ATDGSIPHLYINNATTIIHYDLPDSKTKFGNRMSCMSRHYWNFLTKDEEQSVIPTSYILITEESTETVDTISKLLIRSKVKLPEQLRQMLAGRNQALNLDKEKRLCHYLKAFGRCRHEDVCKDRHLIVPDIDGRSKLTCGYVKIRMTNIVDASHFHGIIQEHKAPDGTVTDLRCDYTNLLFQMQSFFGDHMNRQRHTNMCIGDVCAYEFSEIFHSRAPDGDNQSLDFRLFYKYPSHNSKIYVQSLLLFKLNDFHDRRLSFLNVSTRNETPDHDCL

pLDDT: mean 70.68, std 18.93, range [27.28, 93.5]

Solvent-accessible surface area (backbone atoms only — not comparable to full-atom values): 16978 Å² total; per-residue (Å²): 132,72,69,88,50,52,85,78,64,75,60,31,75,43,55,67,46,78,33,77,66,81,64,99,40,72,64,58,47,49,57,58,56,45,22,28,51,73,52,50,90,53,91,87,58,85,82,64,82,77,90,58,79,62,44,79,45,77,58,80,58,90,86,44,61,86,53,47,61,60,51,51,52,51,35,53,75,68,73,42,82,79,52,68,68,59,52,50,52,51,51,53,50,53,51,51,50,37,66,37,79,91,45,53,70,27,66,49,34,65,37,67,76,50,54,97,52,64,93,73,51,90,44,17,86,53,89,43,57,93,75,74,47,78,62,94,74,83,66,62,52,70,45,65,46,76,36,32,75,78,52,92,42,35,36,39,30,46,51,33,32,39,32,36,84,91,64,55,73,46,84,35,65,58,55,63,58,53,48,43,52,51,42,38,60,51,56,65,39,69,89,61,57,44,73,48,87,82,80,51,83,63,48,61,28,30,35,71,55,97,94,40,51,46,77,51,47,43,44,73,73,100,79,58,99,59,75,65,34,48,41,74,46,60,81,40,94,47,71,44,83,55,63,64,90,53,30,23,57,44,84,89,52,66,91,58,72,70,71,66,51,73,49,32,49,86,88,73,78,86,77,87,79,87,132

Nearest PDB structures (foldseek):
  5j39-assembly1_A  TM=7.524E-01  e=9.922E-03  Homo sapiens
  3fdr-assembly1_A  TM=7.323E-01  e=8.113E-02  Homo sapiens
  4b9w-assembly1_A  TM=6.705E-01  e=3.717E-02  Mus musculus
  4b9x-assembly1_A  TM=6.388E-01  e=5.659E-02  Mus musculus
  2eqk-assembly1_A  TM=5.776E-01  e=1.733E+00  Homo sapiens

Foldseek 3Di:
DCLVCLVVVPQQCAQEEEAPDDDPDPVSVVSSVNNPNVLPDDPVCPDDDSPGHRYYHYDDDLVCLVCLLVVVVVCVVVVHDDDPVSVVSLVVSLVCLQPDLVFAADPCCLAPVDDPPSSPDSGHPDDDCVRNPDDVCDDFDWDWDWQADPDQFWTKTATQWGQHPVRDIDGCNCVVVVVQVVQLVQVVDVVSFAQDPDADQQAWWWFADPSTIDIDGFDDDPDDPQSQGFDQDSNDRDGDGDHSRRTGHPVPCVVCPRPTRGYTDDDDDDDPDDD

Mean predicted aligned error: 15.67 Å